Protein AF-0000000074474751 (afdb_homodimer)

pLDDT: mean 95.44, std 5.9, range [47.81, 98.81]

Organism: NCBI:txid1188229

Nearest PDB structures (foldseek):
  1qsm-assembly1_D  TM=7.579E-01  e=6.872E-10  Saccharomyces cerevisiae
  3mgd-assembly2_B  TM=7.861E-01  e=2.894E-09  Clostridium acetobutylicum
  1tiq-assembly2_B  TM=7.823E-01  e=7.866E-09  Bacillus subtilis
  4e2a-assembly1_A  TM=7.218E-01  e=3.490E-09  Streptococcus mutans
  8osp-assembly2_C  TM=7.432E-01  e=1.381E-08  Lactobacillus

Radius of gyration: 21.1 Å; Cα contacts (8 Å, |Δi|>4): 571; chains: 2; bounding box: 42×67×47 Å

InterPro domains:
  IPR000182 GNAT domain [PF00583] (27-145)
  IPR000182 GNAT domain [PS51186] (2-159)
  IPR016181 Acyl-CoA N-acyltransferase [SSF55729] (1-148)
  IPR050832 Bacterial Acetyltransferase [PTHR43877] (4-148)

Foldseek 3Di:
DKDKDWDAPVCLVVVLVQVVVVLVVLCVLPCVVSDADDVRSVVSSVVSNCQNVDPQKTKMFIDDPNDTFKIWIKGFDPADPVVRGHTFIETEDIDGHPVCPPVCSRVVNVVVVVVVRVVVVDPDYHYDDRPSCVVVVVVVVVVPDDDDDDDDDDDPPPD/DKDKDWDAPVCLVVVLVQVVVVLVVLCVLPCVVSDADDVRSVVSSVVSNCQNVDPQKTKMFIDDPNDTFKIWIKGFDPADPVVRGHTFIETEDIDGHPVCPPVCSRVVNVVVVVVVRVVVVDPDYHYDDRPSCVVVVVVVVVVPDDDDDDDDDDDPPPD

Secondary structure (DSSP, 8-state):
-EEEEE--GGGHHHHHHHHHHHHHHHHHH-TTTBPPPTTHHHHHHHHHHHHHH-TTEEEEEEEETTEEEEEEEEEEE--BTTTTB--EEEEEEEEE-GGGTTS-HHHHHHHHHHHHHHHTT-SEEEEEEETT-HHHHHHHHHTT-EEEEEEEEEESS--/-EEEEE--GGGHHHHHHHHHHHHHHHHHH-TTTSPPPTTHHHHHHHHHHHHHH-TTEEEEEEEETTEEEEEEEEEEE--BTTTTBPPEEEEEEEEE-GGGTTS-HHHHHHHHHHHHHHHTT-SEEEEEEETT-HHHHHHHHHTT-EEEEEEEEEESS--

Sequence (318 aa):
MVFIRKANRDDYESVLEYGLKIVRQHQDFNPRRFVQFPDHEQQLADFFREELSNPEAVILVAEYQEKIVGYALLRQEPASLIDLCVSAVWLHDIYIDESVRGLSVGKQLLQGAIQAAKQFGTPTLMLHVAAQNPIARDFFTAHGFEISVYEMMKNLDENMVFIRKANRDDYESVLEYGLKIVRQHQDFNPRRFVQFPDHEQQLADFFREELSNPEAVILVAEYQEKIVGYALLRQEPASLIDLCVSAVWLHDIYIDESVRGLSVGKQLLQGAIQAAKQFGTPTLMLHVAAQNPIARDFFTAHGFEISVYEMMKNLDEN

Solvent-accessible surface area (backbone atoms only — not comparable to full-atom values): 17364 Å² total; per-residue (Å²): 119,80,45,77,44,75,56,55,80,89,43,46,67,63,52,48,54,51,52,54,50,53,52,50,52,44,27,70,64,38,50,81,57,27,40,84,54,87,66,38,69,60,52,48,50,53,47,52,58,50,41,74,69,31,90,57,34,48,41,36,31,30,31,43,90,92,31,78,46,29,38,34,37,34,33,61,40,74,55,34,83,90,74,22,32,55,59,30,29,31,45,77,42,74,48,66,42,78,89,53,67,87,70,54,54,64,58,51,53,48,52,51,50,53,52,54,39,48,70,74,69,38,56,38,46,31,37,72,37,55,57,79,36,59,68,58,50,52,53,42,42,76,69,62,33,41,73,51,29,37,29,32,37,27,70,56,74,81,115,118,78,44,78,44,74,56,53,80,88,42,46,66,63,50,48,54,52,51,53,50,52,52,51,52,45,28,70,65,36,50,83,59,27,40,83,54,88,65,39,68,60,52,49,50,52,48,52,58,50,43,75,70,32,89,58,35,48,43,38,31,32,30,44,91,93,33,79,46,31,38,35,37,34,32,62,40,75,54,36,83,90,73,23,33,51,60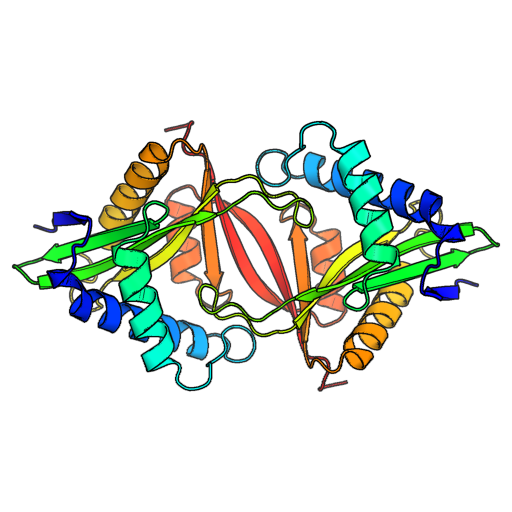,29,29,31,46,75,42,75,48,66,42,78,90,53,67,88,70,54,54,64,60,51,51,49,53,50,49,53,54,53,38,48,72,74,68,35,56,37,46,31,38,72,37,54,58,79,36,59,68,59,50,53,52,42,40,76,69,63,32,42,73,52,30,36,30,32,38,27,70,56,75,82,116

Structure (mmCIF, N/CA/C/O backbone):
data_AF-0000000074474751-model_v1
#
loop_
_entity.id
_entity.type
_entity.pdbx_description
1 polymer Acteyltransferase
#
loop_
_atom_site.group_PDB
_atom_site.id
_atom_site.type_symbol
_atom_site.label_atom_id
_atom_site.label_alt_id
_atom_site.label_comp_id
_atom_site.label_asym_id
_atom_site.label_entity_id
_atom_site.label_seq_id
_atom_site.pdbx_PDB_ins_code
_atom_site.Cartn_x
_atom_site.Cartn_y
_atom_site.Cartn_z
_atom_site.occupancy
_atom_site.B_iso_or_equiv
_atom_site.auth_seq_id
_atom_site.auth_comp_id
_atom_site.auth_asym_id
_atom_site.auth_atom_id
_atom_site.pdbx_PDB_model_num
ATOM 1 N N . MET A 1 1 ? 6.426 -34.656 -9.984 1 86.62 1 MET A N 1
ATOM 2 C CA . MET A 1 1 ? 7.293 -33.5 -9.82 1 86.62 1 MET A CA 1
ATOM 3 C C . MET A 1 1 ? 6.559 -32.188 -10.18 1 86.62 1 MET A C 1
ATOM 5 O O . MET A 1 1 ? 5.672 -32.219 -11.031 1 86.62 1 MET A O 1
ATOM 9 N N . VAL A 1 2 ? 6.754 -31.156 -9.477 1 93 2 VAL A N 1
ATOM 10 C CA . VAL A 1 2 ? 6.102 -29.875 -9.75 1 93 2 VAL A CA 1
ATOM 11 C C . VAL A 1 2 ? 6.926 -29.078 -10.758 1 93 2 VAL A C 1
ATOM 13 O O . VAL A 1 2 ? 8.156 -29.016 -10.656 1 93 2 VAL A O 1
ATOM 16 N N . PHE A 1 3 ? 6.336 -28.547 -11.797 1 95.19 3 PHE A N 1
ATOM 17 C CA . PHE A 1 3 ? 6.973 -27.734 -12.828 1 95.19 3 PHE A CA 1
ATOM 18 C C . PHE A 1 3 ? 6.41 -26.312 -12.812 1 95.19 3 PHE A C 1
ATOM 20 O O . PHE A 1 3 ? 5.195 -26.125 -12.805 1 95.19 3 PHE A O 1
ATOM 27 N N . ILE A 1 4 ? 7.309 -25.344 -12.75 1 97.62 4 ILE A N 1
ATOM 28 C CA . ILE A 1 4 ? 6.906 -23.953 -12.781 1 97.62 4 ILE A CA 1
ATOM 29 C C . ILE A 1 4 ? 7.156 -23.375 -14.172 1 97.62 4 ILE A C 1
ATOM 31 O O . ILE A 1 4 ? 8.25 -23.516 -14.719 1 97.62 4 ILE A O 1
ATOM 35 N N . ARG A 1 5 ? 6.199 -22.734 -14.727 1 98 5 ARG A N 1
ATOM 36 C CA . ARG A 1 5 ? 6.367 -22.109 -16.031 1 98 5 ARG A CA 1
ATOM 37 C C . ARG A 1 5 ? 5.516 -20.859 -16.156 1 98 5 ARG A C 1
ATOM 39 O O . ARG A 1 5 ? 4.582 -20.656 -15.383 1 98 5 ARG A O 1
ATOM 46 N N . LYS A 1 6 ? 5.797 -20.031 -17.172 1 98.25 6 LYS A N 1
ATOM 47 C CA . LYS A 1 6 ? 4.941 -18.891 -17.5 1 98.25 6 LYS A CA 1
ATOM 48 C C . LYS A 1 6 ? 3.602 -19.359 -18.062 1 98.25 6 LYS A C 1
ATOM 50 O O . LYS A 1 6 ? 3.557 -20.281 -18.891 1 98.25 6 LYS A O 1
ATOM 55 N N . ALA A 1 7 ? 2.58 -18.797 -17.594 1 98.56 7 ALA A N 1
ATOM 56 C CA . ALA A 1 7 ? 1.245 -19.109 -18.094 1 98.56 7 ALA A CA 1
ATOM 57 C C . ALA A 1 7 ? 1.07 -18.609 -19.531 1 98.56 7 ALA A C 1
ATOM 59 O O . ALA A 1 7 ? 1.708 -17.641 -19.938 1 98.56 7 ALA A O 1
ATOM 60 N N . ASN A 1 8 ? 0.254 -19.312 -20.328 1 97.12 8 ASN A N 1
ATOM 61 C CA . ASN A 1 8 ? -0.182 -18.875 -21.641 1 97.12 8 ASN A CA 1
ATOM 62 C C . ASN A 1 8 ? -1.703 -18.781 -21.734 1 97.12 8 ASN A C 1
ATOM 64 O O . ASN A 1 8 ? -2.4 -19 -20.734 1 97.12 8 ASN A O 1
ATOM 68 N N . ARG A 1 9 ? -2.188 -18.453 -22.875 1 96.38 9 ARG A N 1
ATOM 69 C CA . ARG A 1 9 ? -3.611 -18.188 -23.047 1 96.38 9 ARG A CA 1
ATOM 70 C C . ARG A 1 9 ? -4.445 -19.422 -22.734 1 96.38 9 ARG A C 1
ATOM 72 O O . ARG A 1 9 ? -5.59 -19.312 -22.297 1 96.38 9 ARG A O 1
ATOM 79 N N . ASP A 1 10 ? -3.893 -20.562 -22.953 1 97.12 10 ASP A N 1
ATOM 80 C CA . ASP A 1 10 ? -4.617 -21.797 -22.719 1 97.12 10 ASP A CA 1
ATOM 81 C C . ASP A 1 10 ? -4.809 -22.047 -21.219 1 97.12 10 ASP A C 1
ATOM 83 O O . ASP A 1 10 ? -5.621 -22.891 -20.828 1 97.12 10 ASP A O 1
ATOM 87 N N . ASP A 1 11 ? -4.043 -21.359 -20.391 1 98.19 11 ASP A N 1
ATOM 88 C CA . ASP A 1 11 ? -4.094 -21.547 -18.938 1 98.19 11 ASP A CA 1
ATOM 89 C C . ASP A 1 11 ? -5.109 -20.609 -18.297 1 98.19 11 ASP A C 1
ATOM 91 O O . ASP A 1 11 ? -5.324 -20.656 -17.094 1 98.19 11 ASP A O 1
ATOM 95 N N . TYR A 1 12 ? -5.766 -19.797 -19.109 1 98.25 12 TYR A N 1
ATOM 96 C CA . TYR A 1 12 ? -6.609 -18.703 -18.641 1 98.25 12 TYR A CA 1
ATOM 97 C C . TYR A 1 12 ? -7.656 -19.203 -17.656 1 98.25 12 TYR A C 1
ATOM 99 O O . TYR A 1 12 ? -7.82 -18.625 -16.578 1 98.25 12 TYR A O 1
ATOM 107 N N . GLU A 1 13 ? -8.312 -20.25 -17.938 1 98.06 13 GLU A N 1
ATOM 108 C CA . GLU A 1 13 ? -9.422 -20.719 -17.109 1 98.06 13 GLU A CA 1
ATOM 109 C C . GLU A 1 13 ? -8.93 -21.156 -15.727 1 98.06 13 GLU A C 1
ATOM 111 O O . GLU A 1 13 ? -9.57 -20.875 -14.711 1 98.06 13 GLU A O 1
ATOM 116 N N . SER A 1 14 ? -7.832 -21.859 -15.672 1 97.69 14 SER A N 1
ATOM 117 C CA . SER A 1 14 ? -7.27 -22.297 -14.398 1 97.69 14 SER A CA 1
ATOM 118 C C . SER A 1 14 ? -6.793 -21.109 -13.562 1 97.69 14 SER A C 1
ATOM 120 O O . SER A 1 14 ? -7.027 -21.062 -12.359 1 97.69 14 SER A O 1
ATOM 122 N N . VAL A 1 15 ? -6.184 -20.141 -14.203 1 98.12 15 VAL A N 1
ATOM 123 C CA . VAL A 1 15 ? -5.684 -18.953 -13.523 1 98.12 15 VAL A CA 1
ATOM 124 C C . VAL A 1 15 ? -6.855 -18.156 -12.953 1 98.12 15 VAL A C 1
ATOM 126 O O . VAL A 1 15 ? -6.824 -17.734 -11.797 1 98.12 15 VAL A O 1
ATOM 129 N N . LEU A 1 16 ? -7.91 -18.016 -13.781 1 98.25 16 LEU A N 1
ATOM 130 C CA . LEU A 1 16 ? -9.086 -17.281 -13.328 1 98.25 16 LEU A CA 1
ATOM 131 C C . LEU A 1 16 ? -9.734 -17.984 -12.133 1 98.25 16 LEU A C 1
ATOM 133 O O . LEU A 1 16 ? -10.141 -17.328 -11.172 1 98.25 16 LEU A O 1
ATOM 137 N N . GLU A 1 17 ? -9.828 -19.234 -12.195 1 97.69 17 GLU A N 1
ATOM 138 C CA . GLU A 1 17 ? -10.406 -20.016 -11.094 1 97.69 17 GLU A CA 1
ATOM 139 C C . GLU A 1 17 ? -9.672 -19.734 -9.781 1 97.69 17 GLU A C 1
ATOM 141 O O . GLU A 1 17 ? -10.305 -19.469 -8.758 1 97.69 17 GLU A O 1
ATOM 146 N N . TYR A 1 18 ? -8.359 -19.781 -9.789 1 97.38 18 TYR A N 1
ATOM 147 C CA . TYR A 1 18 ? -7.57 -19.562 -8.586 1 97.38 18 TYR A CA 1
ATOM 148 C C . TYR A 1 18 ? -7.605 -18.094 -8.18 1 97.38 18 TYR A C 1
ATOM 150 O O . TYR A 1 18 ? -7.609 -17.766 -6.992 1 97.38 18 TYR A O 1
ATOM 158 N N . GLY A 1 19 ? -7.602 -17.172 -9.219 1 97.44 19 GLY A N 1
ATOM 159 C CA . GLY A 1 19 ? -7.777 -15.758 -8.938 1 97.44 19 GLY A CA 1
ATOM 160 C C . GLY A 1 19 ? -9.039 -15.453 -8.156 1 97.44 19 GLY A C 1
ATOM 161 O O . GLY A 1 19 ? -9.008 -14.688 -7.191 1 97.44 19 GLY A O 1
ATOM 162 N N . LEU A 1 20 ? -10.078 -16.109 -8.508 1 97.19 20 LEU A N 1
ATOM 163 C CA . LEU A 1 20 ? -11.359 -15.922 -7.824 1 97.19 20 LEU A CA 1
ATOM 164 C C . LEU A 1 20 ? -11.305 -16.484 -6.406 1 97.19 20 LEU A C 1
ATOM 166 O O . LEU A 1 20 ? -11.875 -15.898 -5.484 1 97.19 20 LEU A O 1
ATOM 170 N N . LYS A 1 21 ? -10.617 -17.547 -6.184 1 96.75 21 LYS A N 1
ATOM 171 C CA . LYS A 1 21 ? -10.484 -18.141 -4.855 1 96.75 21 LYS A CA 1
ATOM 172 C C . LYS A 1 21 ? -9.688 -17.234 -3.924 1 96.75 21 LYS A C 1
ATOM 174 O O . LYS A 1 21 ? -10.055 -17.062 -2.758 1 96.75 21 LYS A O 1
ATOM 179 N N . ILE A 1 22 ? -8.617 -16.625 -4.406 1 96.62 22 ILE A N 1
ATOM 180 C CA . ILE A 1 22 ? -7.793 -15.758 -3.576 1 96.62 22 ILE A CA 1
ATOM 181 C C . ILE A 1 22 ? -8.594 -14.516 -3.186 1 96.62 22 ILE A C 1
ATOM 183 O O . ILE A 1 22 ? -8.508 -14.047 -2.045 1 96.62 22 ILE A O 1
ATOM 187 N N . VAL A 1 23 ? -9.305 -13.992 -4.148 1 96.81 23 VAL A N 1
ATOM 188 C CA . VAL A 1 23 ? -10.133 -12.812 -3.889 1 96.81 23 VAL A CA 1
ATOM 189 C C . VAL A 1 23 ? -11.133 -13.117 -2.773 1 96.81 23 VAL A C 1
ATOM 191 O O . VAL A 1 23 ? -11.297 -12.32 -1.845 1 96.81 23 VAL A O 1
ATOM 194 N N . ARG A 1 24 ? -11.742 -14.234 -2.812 1 96.38 24 ARG A N 1
ATOM 195 C CA . ARG A 1 24 ? -12.703 -14.633 -1.788 1 96.38 24 ARG A CA 1
ATOM 196 C C . ARG A 1 24 ? -12.023 -14.781 -0.431 1 96.38 24 ARG A C 1
ATOM 198 O O . ARG A 1 24 ? -12.57 -14.367 0.593 1 96.38 24 ARG A O 1
ATOM 205 N N . GLN A 1 25 ? -10.898 -15.391 -0.427 1 96.62 25 GLN A N 1
ATOM 206 C CA . GLN A 1 25 ? -10.148 -15.523 0.819 1 96.62 25 GLN A CA 1
ATOM 207 C C . GLN A 1 25 ? -9.844 -14.156 1.431 1 96.62 25 GLN A C 1
ATOM 209 O O . GLN A 1 25 ? -10 -13.969 2.637 1 96.62 25 GLN A O 1
ATOM 214 N N . HIS A 1 26 ? -9.406 -13.227 0.586 1 97.44 26 HIS A N 1
ATOM 215 C CA . HIS A 1 26 ? -9.094 -11.891 1.069 1 97.44 26 HIS A CA 1
ATOM 216 C C . HIS A 1 26 ? -10.336 -11.203 1.633 1 97.44 26 HIS A C 1
ATOM 218 O O . HIS A 1 26 ? -10.273 -10.555 2.678 1 97.44 26 HIS A O 1
ATOM 224 N N . GLN A 1 27 ? -11.453 -11.367 0.949 1 96.81 27 GLN A N 1
ATOM 225 C CA . GLN A 1 27 ? -12.711 -10.805 1.429 1 96.81 27 GLN A CA 1
ATOM 226 C C . GLN A 1 27 ? -13.102 -11.391 2.781 1 96.81 27 GLN A C 1
ATOM 228 O O . GLN A 1 27 ? -13.617 -10.68 3.646 1 96.81 27 GLN A O 1
ATOM 233 N N . ASP A 1 28 ? -12.812 -12.695 2.945 1 97.12 28 ASP A N 1
ATOM 234 C CA . ASP A 1 28 ? -13.094 -13.352 4.215 1 97.12 28 ASP A CA 1
ATOM 235 C C . ASP A 1 28 ? -12.234 -12.781 5.336 1 97.12 28 ASP A C 1
ATOM 237 O O . ASP A 1 28 ? -12.664 -12.719 6.488 1 97.12 28 ASP A O 1
ATOM 241 N N . PHE A 1 29 ? -11.039 -12.438 5.016 1 97.06 29 PHE A N 1
ATOM 242 C CA . PHE A 1 29 ? -10.133 -11.875 6.008 1 97.06 29 PHE A CA 1
ATOM 243 C C . PHE A 1 29 ? -10.648 -10.523 6.508 1 97.06 29 PHE A C 1
ATOM 245 O O . PHE A 1 29 ? -10.695 -10.281 7.715 1 97.06 29 PHE A O 1
ATOM 252 N N . ASN A 1 30 ? -11.047 -9.609 5.625 1 97.25 30 ASN A N 1
ATOM 253 C CA . ASN A 1 30 ? -11.492 -8.25 5.941 1 97.25 30 ASN A CA 1
ATOM 254 C C . ASN A 1 30 ? -12.32 -7.652 4.809 1 97.25 30 ASN A C 1
ATOM 256 O O . ASN A 1 30 ? -11.773 -7.008 3.912 1 97.25 30 ASN A O 1
ATOM 260 N N . PRO A 1 31 ? -13.57 -7.832 4.84 1 95.75 31 PRO A N 1
ATOM 261 C CA . PRO A 1 31 ? -14.398 -7.395 3.715 1 95.75 31 PRO A CA 1
ATOM 262 C C . PRO A 1 31 ? -14.43 -5.875 3.564 1 95.75 31 PRO A C 1
ATOM 264 O O . PRO A 1 31 ? -14.812 -5.363 2.508 1 95.75 31 PRO A O 1
ATOM 267 N N . ARG A 1 32 ? -14.125 -5.145 4.609 1 94.62 32 ARG A N 1
ATOM 268 C CA . ARG A 1 32 ? -14.086 -3.689 4.504 1 94.62 32 ARG A CA 1
ATOM 269 C C . ARG A 1 32 ? -12.852 -3.232 3.734 1 94.62 32 ARG A C 1
ATOM 271 O O . ARG A 1 32 ? -12.906 -2.262 2.977 1 94.62 32 ARG A O 1
ATOM 278 N N . ARG A 1 33 ? -11.688 -3.863 3.906 1 97 33 ARG A N 1
ATOM 279 C CA . ARG A 1 33 ? -10.438 -3.527 3.227 1 97 33 ARG A CA 1
ATOM 280 C C . ARG A 1 33 ? -10.391 -4.145 1.834 1 97 33 ARG A C 1
ATOM 282 O O . ARG A 1 33 ? -9.953 -3.498 0.878 1 97 33 ARG A O 1
ATOM 289 N N . PHE A 1 34 ? -10.766 -5.438 1.753 1 97.44 34 PHE A N 1
ATOM 290 C CA . PHE A 1 34 ? -10.789 -6.18 0.5 1 97.44 34 PHE A CA 1
ATOM 291 C C . PHE A 1 34 ? -12.211 -6.254 -0.053 1 97.44 34 PHE A C 1
ATOM 293 O O . PHE A 1 34 ? -12.945 -7.207 0.225 1 97.44 34 PHE A O 1
ATOM 300 N N . VAL A 1 35 ? -12.523 -5.375 -0.972 1 94.62 35 VAL A N 1
ATOM 301 C CA . VAL A 1 35 ? -13.922 -5.141 -1.3 1 94.62 35 VAL A CA 1
ATOM 302 C C . VAL A 1 35 ? -14.312 -5.957 -2.529 1 94.62 35 VAL A C 1
ATOM 304 O O . VAL A 1 35 ? -13.445 -6.359 -3.312 1 94.62 35 VAL A O 1
ATOM 307 N N . GLN A 1 36 ? -15.57 -6.145 -2.619 1 93.62 36 GLN A N 1
ATOM 308 C CA . GLN A 1 36 ? -16.172 -6.715 -3.824 1 93.62 36 GLN A CA 1
ATOM 309 C C . GLN A 1 36 ? -16.672 -5.617 -4.762 1 93.62 36 GLN A C 1
ATOM 311 O O . GLN A 1 36 ? -17.25 -4.625 -4.312 1 93.62 36 GLN A O 1
ATOM 316 N N . PHE A 1 37 ? -16.391 -5.754 -6.004 1 94.56 37 PHE A N 1
ATOM 317 C CA . PHE A 1 37 ? -16.844 -4.816 -7.016 1 94.56 37 PHE A CA 1
ATOM 318 C C . PHE A 1 37 ? -18.141 -5.312 -7.664 1 94.56 37 PHE A C 1
ATOM 320 O O . PHE A 1 37 ? -18.406 -6.516 -7.68 1 94.56 37 PHE A O 1
ATOM 327 N N . PRO A 1 38 ? -18.891 -4.266 -8.102 1 93.31 38 PRO A N 1
ATOM 328 C CA . PRO A 1 38 ? -19.969 -4.723 -8.984 1 93.31 38 PRO A CA 1
ATOM 329 C C . PRO A 1 38 ? -19.469 -5.555 -10.156 1 93.31 38 PRO A C 1
ATOM 331 O O . PRO A 1 38 ? -18.438 -5.234 -10.742 1 93.31 38 PRO A O 1
ATOM 334 N N . ASP A 1 39 ? -20.125 -6.699 -10.547 1 95.75 39 ASP A N 1
ATOM 335 C CA . ASP A 1 39 ? -19.734 -7.594 -11.633 1 95.75 39 ASP A CA 1
ATOM 336 C C . ASP A 1 39 ? -18.297 -8.062 -11.461 1 95.75 39 ASP A C 1
ATOM 338 O O . ASP A 1 39 ? -17.516 -8.094 -12.422 1 95.75 39 ASP A O 1
ATOM 342 N N . HIS A 1 40 ? -17.953 -8.305 -10.242 1 96 40 HIS A N 1
ATOM 343 C CA . HIS A 1 40 ? -16.594 -8.609 -9.844 1 96 40 HIS A CA 1
ATOM 344 C C . HIS A 1 40 ? -16 -9.742 -10.68 1 96 40 HIS A C 1
ATOM 346 O O . HIS A 1 40 ? -14.883 -9.633 -11.18 1 96 40 HIS A O 1
ATOM 352 N N . GLU A 1 41 ? -16.75 -10.82 -10.875 1 96.56 41 GLU A N 1
ATOM 353 C CA . GLU A 1 41 ? -16.234 -11.977 -11.602 1 96.56 41 GLU A CA 1
ATOM 354 C C . GLU A 1 41 ? -15.891 -11.609 -13.047 1 96.56 41 GLU A C 1
ATOM 356 O O . GLU A 1 41 ? -14.852 -12.016 -13.562 1 96.56 41 GLU A O 1
ATOM 361 N N . GLN A 1 42 ? -16.766 -10.875 -13.656 1 97.94 42 GLN A N 1
ATOM 362 C CA . GLN A 1 42 ? -16.5 -10.438 -15.023 1 97.94 42 GLN A CA 1
ATOM 363 C C . GLN A 1 42 ? -15.297 -9.5 -15.078 1 97.94 42 GLN A C 1
ATOM 365 O O . GLN A 1 42 ? -14.477 -9.586 -16 1 97.94 42 GLN A O 1
ATOM 370 N N . GLN A 1 43 ? -15.195 -8.602 -14.141 1 97.5 43 GLN A N 1
ATOM 371 C CA . GLN A 1 43 ? -14.055 -7.691 -14.102 1 97.5 43 GLN A CA 1
ATOM 372 C C . GLN A 1 43 ? -12.742 -8.461 -13.922 1 97.5 43 GLN A C 1
ATOM 374 O O . GLN A 1 43 ? -11.734 -8.133 -14.555 1 97.5 43 GLN A O 1
ATOM 379 N N . LEU A 1 44 ? -12.805 -9.477 -13.094 1 97.25 44 LEU A N 1
ATOM 380 C CA . LEU A 1 44 ? -11.617 -10.289 -12.875 1 97.25 44 LEU A CA 1
ATOM 381 C C . LEU A 1 44 ? -11.266 -11.094 -14.133 1 97.25 44 LEU A C 1
ATOM 383 O O . LEU A 1 44 ? -10.094 -11.258 -14.461 1 97.25 44 LEU A O 1
ATOM 387 N N . ALA A 1 45 ? -12.305 -11.586 -14.742 1 98.19 45 ALA A N 1
ATOM 388 C CA . ALA A 1 45 ? -12.086 -12.289 -16 1 98.19 45 ALA A CA 1
ATOM 389 C C . ALA A 1 45 ? -11.367 -11.406 -17.016 1 98.19 45 ALA A C 1
ATOM 391 O O . ALA A 1 45 ? -10.391 -11.82 -17.625 1 98.19 45 ALA A O 1
ATOM 392 N N . ASP A 1 46 ? -11.828 -10.195 -17.172 1 98.12 46 ASP A N 1
ATOM 393 C CA . ASP A 1 46 ? -11.211 -9.242 -18.094 1 98.12 46 ASP A CA 1
ATOM 394 C C . ASP A 1 46 ? -9.797 -8.883 -17.641 1 98.12 46 ASP A C 1
ATOM 396 O O . ASP A 1 46 ? -8.875 -8.789 -18.453 1 98.12 46 ASP A O 1
ATOM 400 N N . PHE A 1 47 ? -9.672 -8.734 -16.422 1 97.69 47 PHE A N 1
ATOM 401 C CA . PHE A 1 47 ? -8.383 -8.391 -15.828 1 97.69 47 PHE A CA 1
ATOM 402 C C . PHE A 1 47 ? -7.336 -9.445 -16.156 1 97.69 47 PHE A C 1
ATOM 404 O O . PHE A 1 47 ? -6.258 -9.125 -16.656 1 97.69 47 PHE A O 1
ATOM 411 N N . PHE A 1 48 ? -7.637 -10.719 -15.906 1 98.06 48 PHE A N 1
ATOM 412 C CA . PHE A 1 48 ? -6.664 -11.789 -16.109 1 98.06 48 PHE A CA 1
ATOM 413 C C . PHE A 1 48 ? -6.379 -12 -17.594 1 98.06 48 PHE A C 1
ATOM 415 O O . PHE A 1 48 ? -5.258 -12.344 -17.969 1 98.06 48 PHE A O 1
ATOM 422 N N . ARG A 1 49 ? -7.402 -11.789 -18.375 1 97.81 49 ARG A N 1
ATOM 423 C CA . ARG A 1 49 ? -7.16 -11.844 -19.812 1 97.81 49 ARG A CA 1
ATOM 424 C C . ARG A 1 49 ? -6.133 -10.797 -20.234 1 97.81 49 ARG A C 1
ATOM 426 O O . ARG A 1 49 ? -5.227 -11.094 -21.016 1 97.81 49 ARG A O 1
ATOM 433 N N . GLU A 1 50 ? -6.277 -9.625 -19.734 1 97.75 50 GLU A N 1
ATOM 434 C CA . GLU A 1 50 ? -5.355 -8.531 -20.031 1 97.75 50 GLU A CA 1
ATOM 435 C C . GLU A 1 50 ? -3.967 -8.805 -19.469 1 97.75 50 GLU A C 1
ATOM 437 O O . GLU A 1 50 ? -2.957 -8.562 -20.125 1 97.75 50 GLU A O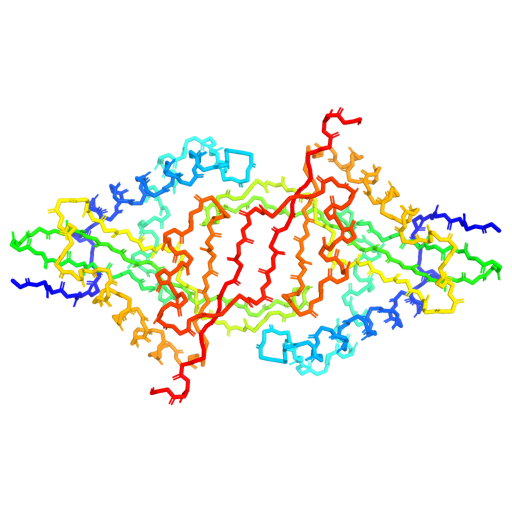 1
ATOM 442 N N . GLU A 1 51 ? -3.912 -9.328 -18.281 1 97.69 51 GLU A N 1
ATOM 443 C CA . GLU A 1 51 ? -2.635 -9.555 -17.609 1 97.69 51 GLU A CA 1
ATOM 444 C C . GLU A 1 51 ? -1.828 -10.641 -18.312 1 97.69 51 GLU A C 1
ATOM 446 O O . GLU A 1 51 ? -0.597 -10.586 -18.344 1 97.69 51 GLU A O 1
ATOM 451 N N . LEU A 1 52 ? -2.543 -11.641 -18.859 1 97.69 52 LEU A N 1
ATOM 452 C CA . LEU A 1 52 ? -1.875 -12.727 -19.562 1 97.69 52 LEU A CA 1
ATOM 453 C C . LEU A 1 52 ? -1.124 -12.203 -20.781 1 97.69 52 LEU A C 1
ATOM 455 O O . LEU A 1 52 ? -0.146 -12.812 -21.219 1 97.69 52 LEU A O 1
ATOM 459 N N . SER A 1 53 ? -1.521 -11.023 -21.281 1 96.12 53 SER A N 1
ATOM 460 C CA . SER A 1 53 ? -0.901 -10.438 -22.453 1 96.12 53 SER A CA 1
ATOM 461 C C . SER A 1 53 ? -0.118 -9.18 -22.109 1 96.12 53 SER A C 1
ATOM 463 O O . SER A 1 53 ? 0.459 -8.531 -22.984 1 96.12 53 SER A O 1
ATOM 465 N N . ASN A 1 54 ? -0.07 -8.773 -20.906 1 97.44 54 ASN A N 1
ATOM 466 C CA . ASN A 1 54 ? 0.587 -7.559 -20.438 1 97.44 54 ASN A CA 1
ATOM 467 C C . ASN A 1 54 ? 2.098 -7.742 -20.344 1 97.44 54 ASN A C 1
ATOM 469 O O . ASN A 1 54 ? 2.572 -8.57 -19.547 1 97.44 54 ASN A O 1
ATOM 473 N N . PRO A 1 55 ? 2.873 -6.992 -21.047 1 96.38 55 PRO A N 1
ATOM 474 C CA . PRO A 1 55 ? 4.328 -7.156 -21 1 96.38 55 PRO A CA 1
ATOM 475 C C . PRO A 1 55 ? 4.922 -6.754 -19.656 1 96.38 55 PRO A C 1
ATOM 477 O O . PRO A 1 55 ? 6.066 -7.105 -19.344 1 96.38 55 PRO A O 1
ATOM 480 N N . GLU A 1 56 ? 4.199 -6.082 -18.828 1 97.12 56 GLU A N 1
ATOM 481 C CA . GLU A 1 56 ? 4.684 -5.656 -17.516 1 97.12 56 GLU A CA 1
ATOM 482 C C . GLU A 1 56 ? 4.293 -6.652 -16.438 1 97.12 56 GLU A C 1
ATOM 484 O O . GLU A 1 56 ? 4.609 -6.457 -15.258 1 97.12 56 GLU A O 1
ATOM 489 N N . ALA A 1 57 ? 3.604 -7.656 -16.859 1 98.06 57 ALA A N 1
ATOM 490 C CA . ALA A 1 57 ? 3.17 -8.68 -15.922 1 98.06 57 ALA A CA 1
ATOM 491 C C . ALA A 1 57 ? 3.707 -10.055 -16.312 1 98.06 57 ALA A C 1
ATOM 493 O O . ALA A 1 57 ? 4.051 -10.281 -17.469 1 98.06 57 ALA A O 1
ATOM 494 N N . VAL A 1 58 ? 3.834 -10.883 -15.312 1 98.12 58 VAL A N 1
ATOM 495 C CA . VAL A 1 58 ? 4.16 -12.297 -15.5 1 98.12 58 VAL A CA 1
ATOM 496 C C . VAL A 1 58 ? 3.262 -13.156 -14.609 1 98.12 58 VAL A C 1
ATOM 498 O O . VAL A 1 58 ? 3.182 -12.938 -13.398 1 98.12 58 VAL A O 1
ATOM 501 N N . ILE A 1 59 ? 2.561 -14.016 -15.242 1 98.81 59 ILE A N 1
ATO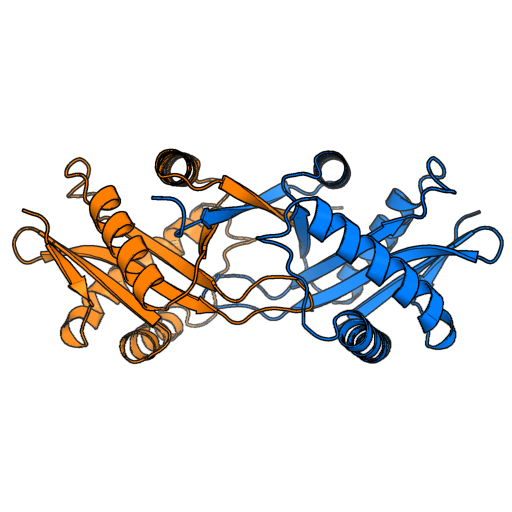M 502 C CA . ILE A 1 59 ? 1.824 -15.023 -14.492 1 98.81 59 ILE A CA 1
ATOM 503 C C . ILE A 1 59 ? 2.545 -16.359 -14.586 1 98.81 59 ILE A C 1
ATOM 505 O O . ILE A 1 59 ? 2.809 -16.859 -15.688 1 98.81 59 ILE A O 1
ATOM 509 N N . LEU A 1 60 ? 2.92 -16.938 -13.43 1 98.75 60 LEU A N 1
ATOM 510 C CA . LEU A 1 60 ? 3.49 -18.281 -13.336 1 98.75 60 LEU A CA 1
ATOM 511 C C . LEU A 1 60 ? 2.438 -19.281 -12.891 1 98.75 60 LEU A C 1
ATOM 513 O O . LEU A 1 60 ? 1.542 -18.953 -12.117 1 98.75 60 LEU A O 1
ATOM 517 N N . VAL A 1 61 ? 2.582 -20.484 -13.43 1 98.56 61 VAL A N 1
ATOM 518 C CA . VAL A 1 61 ? 1.731 -21.562 -12.953 1 98.56 61 VAL A CA 1
ATOM 519 C C . VAL A 1 61 ? 2.596 -22.75 -12.516 1 98.56 61 VAL A C 1
ATOM 521 O O . VAL A 1 61 ? 3.691 -22.953 -13.039 1 98.56 61 VAL A O 1
ATOM 524 N N . ALA A 1 62 ? 2.141 -23.406 -11.492 1 97.88 62 ALA A N 1
ATOM 525 C CA . ALA A 1 62 ? 2.713 -24.688 -11.047 1 97.88 62 ALA A CA 1
ATOM 526 C C . ALA A 1 62 ? 1.906 -25.859 -11.578 1 97.88 62 ALA A C 1
ATOM 528 O O . ALA A 1 62 ? 0.693 -25.938 -11.367 1 97.88 62 ALA A O 1
ATOM 529 N N . GLU A 1 63 ? 2.588 -26.719 -12.242 1 96.75 63 GLU A N 1
ATOM 530 C CA . GLU A 1 63 ? 1.945 -27.906 -12.789 1 96.75 63 GLU A CA 1
ATOM 531 C C . GLU A 1 63 ? 2.381 -29.172 -12.039 1 96.75 63 GLU A C 1
ATOM 533 O O . GLU A 1 63 ? 3.564 -29.344 -11.75 1 96.75 63 GLU A O 1
ATOM 538 N N . TYR A 1 64 ? 1.429 -29.938 -11.625 1 95.06 64 TYR A N 1
ATOM 539 C CA . TYR A 1 64 ? 1.625 -31.234 -11 1 95.06 64 TYR A CA 1
ATOM 540 C C . TYR A 1 64 ? 0.679 -32.281 -11.586 1 95.06 64 TYR A C 1
ATOM 542 O O . TYR A 1 64 ? -0.54 -32.094 -11.594 1 95.06 64 TYR A O 1
ATOM 550 N N . GLN A 1 65 ? 1.25 -33.375 -12.102 1 93.38 65 GLN A N 1
ATOM 551 C CA . GLN A 1 65 ? 0.464 -34.438 -12.711 1 93.38 65 GLN A CA 1
ATOM 552 C C . GLN A 1 65 ? -0.483 -33.875 -13.773 1 93.38 65 GLN A C 1
ATOM 554 O O . GLN A 1 65 ? -1.685 -34.156 -13.75 1 93.38 65 GLN A O 1
ATOM 559 N N . GLU A 1 66 ? -0.015 -32.969 -14.586 1 92.19 66 GLU A N 1
ATOM 560 C CA . GLU A 1 66 ? -0.654 -32.406 -15.766 1 92.19 66 GLU A CA 1
ATOM 561 C C . GLU A 1 66 ? -1.807 -31.469 -15.391 1 92.19 66 GLU A C 1
ATOM 563 O O . GLU A 1 66 ? -2.682 -31.188 -16.203 1 92.19 66 GLU A O 1
ATOM 568 N N . LYS A 1 67 ? -1.779 -31.062 -14.156 1 95.19 67 LYS A N 1
ATOM 569 C CA . LYS A 1 67 ? -2.777 -30.109 -13.68 1 95.19 67 LYS A CA 1
ATOM 570 C C . LYS A 1 67 ? -2.115 -28.891 -13.062 1 95.19 67 LYS A C 1
ATOM 572 O O . LYS A 1 67 ? -1.11 -29.016 -12.352 1 95.19 67 LYS A O 1
ATOM 577 N N . ILE A 1 68 ? -2.721 -27.781 -13.391 1 97.31 68 ILE A N 1
ATOM 578 C CA . ILE A 1 68 ? -2.26 -26.578 -12.703 1 97.31 68 ILE A CA 1
ATOM 579 C C . ILE A 1 68 ? -2.74 -26.594 -11.258 1 97.31 68 ILE A C 1
ATOM 581 O O . ILE A 1 68 ? -3.939 -26.719 -11 1 97.31 68 ILE A O 1
ATOM 585 N N . VAL A 1 69 ? -1.782 -26.469 -10.281 1 97.19 69 VAL A N 1
ATOM 586 C CA . VAL A 1 69 ? -2.113 -26.609 -8.867 1 97.19 69 VAL A CA 1
ATOM 587 C C . VAL A 1 69 ? -1.747 -25.344 -8.109 1 97.19 69 VAL A C 1
ATOM 589 O O . VAL A 1 69 ? -1.773 -25.312 -6.879 1 97.19 69 VAL A O 1
ATOM 592 N N . GLY A 1 70 ? -1.375 -24.266 -8.805 1 97.19 70 GLY A N 1
ATOM 593 C CA . GLY A 1 70 ? -1.054 -22.984 -8.211 1 97.19 70 GLY A CA 1
ATOM 594 C C . GLY A 1 70 ? -0.638 -21.938 -9.234 1 97.19 70 GLY A C 1
ATOM 595 O O . GLY A 1 70 ? -0.377 -22.266 -10.391 1 97.19 70 GLY A O 1
ATOM 596 N N . TYR A 1 71 ? -0.639 -20.734 -8.797 1 98.19 71 TYR A N 1
ATOM 597 C CA . TYR A 1 71 ? -0.168 -19.688 -9.688 1 98.19 71 TYR A CA 1
ATOM 598 C C . TYR A 1 71 ? 0.352 -18.484 -8.891 1 98.19 71 TYR A C 1
ATOM 600 O O . TYR A 1 71 ? 0.125 -18.406 -7.684 1 98.19 71 TYR A O 1
ATOM 608 N N . ALA A 1 72 ? 1.098 -17.641 -9.508 1 98.38 72 ALA A N 1
ATOM 609 C CA . ALA A 1 72 ? 1.6 -16.375 -8.984 1 98.38 72 ALA A CA 1
ATOM 610 C C . ALA A 1 72 ? 1.494 -15.266 -10.031 1 98.38 72 ALA A C 1
ATOM 612 O O . ALA A 1 72 ? 1.764 -15.5 -11.219 1 98.38 72 ALA A O 1
ATOM 613 N N . LEU A 1 73 ? 1.039 -14.141 -9.633 1 98.75 73 LEU A N 1
ATOM 614 C CA . LEU A 1 73 ? 0.946 -12.969 -10.5 1 98.75 73 LEU A CA 1
ATOM 615 C C . LEU A 1 73 ? 1.922 -11.883 -10.062 1 98.75 73 LEU A C 1
ATOM 617 O O . LEU A 1 73 ? 1.817 -11.367 -8.945 1 98.75 73 LEU A O 1
ATOM 621 N N . LEU A 1 74 ? 2.879 -11.57 -10.883 1 98.56 74 LEU A N 1
ATOM 622 C CA . LEU A 1 74 ? 3.826 -10.477 -10.695 1 98.56 74 LEU A CA 1
ATOM 623 C C . LEU A 1 74 ? 3.549 -9.336 -11.664 1 98.56 74 LEU A C 1
ATOM 625 O O . LEU A 1 74 ? 3.162 -9.578 -12.812 1 98.56 74 LEU A O 1
ATOM 629 N N . ARG A 1 75 ? 3.812 -8.18 -11.227 1 98.25 75 ARG A N 1
ATOM 630 C CA . ARG A 1 75 ? 3.674 -7.02 -12.109 1 98.25 75 ARG A CA 1
ATOM 631 C C . ARG A 1 75 ? 4.645 -5.914 -11.711 1 98.25 75 ARG A C 1
ATOM 633 O O . ARG A 1 75 ? 4.836 -5.641 -10.531 1 98.25 75 ARG A O 1
ATOM 640 N N . GLN A 1 76 ? 5.254 -5.344 -12.711 1 97.06 76 GLN A N 1
ATOM 641 C CA . GLN A 1 76 ? 6.035 -4.133 -12.477 1 97.06 76 GLN A CA 1
ATOM 642 C C . GLN A 1 76 ? 5.125 -2.928 -12.242 1 97.06 76 GLN A C 1
ATOM 644 O O . GLN A 1 76 ? 4.266 -2.625 -13.07 1 97.06 76 GLN A O 1
ATOM 649 N N . GLU A 1 77 ? 5.305 -2.303 -11.133 1 96.5 77 GLU A N 1
ATOM 650 C CA . GLU A 1 77 ? 4.535 -1.104 -10.812 1 96.5 77 GLU A CA 1
ATOM 651 C C . GLU A 1 77 ? 5.418 0.141 -10.836 1 96.5 77 GLU A C 1
ATOM 653 O O . GLU A 1 77 ? 6.578 0.095 -10.422 1 96.5 77 GLU A O 1
ATOM 658 N N . PRO A 1 78 ? 4.875 1.197 -11.281 1 94.12 78 PRO A N 1
ATOM 659 C CA . PRO A 1 78 ? 5.668 2.424 -11.391 1 94.12 78 PRO A CA 1
ATOM 660 C C . PRO A 1 78 ? 6.004 3.031 -10.023 1 94.12 78 PRO A C 1
ATOM 662 O O . PRO A 1 78 ? 5.363 2.699 -9.023 1 94.12 78 PRO A O 1
ATOM 665 N N . ALA A 1 79 ? 7.047 3.852 -10.062 1 93.81 79 ALA A N 1
ATOM 666 C CA . ALA A 1 79 ? 7.383 4.633 -8.875 1 93.81 79 ALA A CA 1
ATOM 667 C C . ALA A 1 79 ? 6.246 5.578 -8.5 1 93.81 79 ALA A C 1
ATOM 669 O O . ALA A 1 79 ? 5.41 5.922 -9.344 1 93.81 79 ALA A O 1
ATOM 670 N N . SER A 1 80 ? 6.16 5.914 -7.262 1 95.12 80 SER A N 1
ATOM 671 C CA . SER A 1 80 ? 5.164 6.84 -6.746 1 95.12 80 SER A CA 1
ATOM 672 C C . SER A 1 80 ? 5.809 7.934 -5.902 1 95.12 80 SER A C 1
ATOM 674 O O . SER A 1 80 ? 6.441 7.648 -4.883 1 95.12 80 SER A O 1
ATOM 676 N N . LEU A 1 81 ? 5.645 9.18 -6.297 1 93.69 81 LEU A N 1
ATOM 677 C CA . LEU A 1 81 ? 6.172 10.32 -5.547 1 93.69 81 LEU A CA 1
ATOM 678 C C . LEU A 1 81 ? 5.438 10.484 -4.219 1 93.69 81 LEU A C 1
ATOM 680 O O . LEU A 1 81 ? 6.059 10.797 -3.201 1 93.69 81 LEU A O 1
ATOM 684 N N . ILE A 1 82 ? 4.156 10.211 -4.164 1 93.38 82 ILE A N 1
ATOM 685 C CA . ILE A 1 82 ? 3.336 10.422 -2.979 1 93.38 82 ILE A CA 1
ATOM 686 C C . ILE A 1 82 ? 3.705 9.398 -1.907 1 93.38 82 ILE A C 1
ATOM 688 O O . ILE A 1 82 ? 3.771 9.727 -0.721 1 93.38 82 ILE A O 1
ATOM 692 N N . ASP A 1 83 ? 4.012 8.211 -2.348 1 94.94 83 ASP A N 1
ATOM 693 C CA . ASP A 1 83 ? 4.32 7.145 -1.399 1 94.94 83 ASP A CA 1
ATOM 694 C C . ASP A 1 83 ? 5.828 6.965 -1.243 1 94.94 83 ASP A C 1
ATOM 696 O O . ASP A 1 83 ? 6.281 6.125 -0.467 1 94.94 83 ASP A O 1
ATOM 700 N N . LEU A 1 84 ? 6.633 7.668 -2.025 1 95.06 84 LEU A N 1
ATOM 701 C CA . L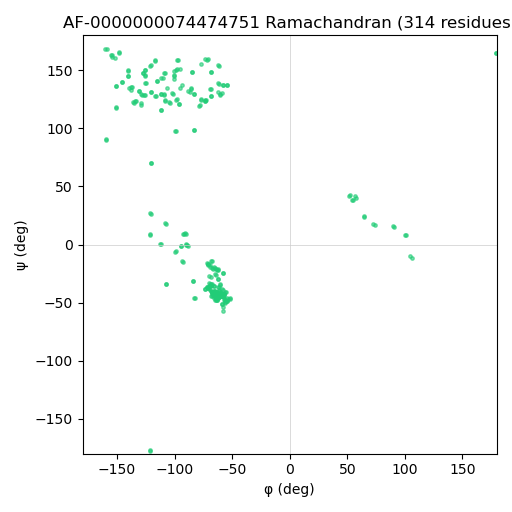EU A 1 84 ? 8.086 7.559 -2.059 1 95.06 84 LEU A CA 1
ATOM 702 C C . LEU A 1 84 ? 8.516 6.129 -2.363 1 95.06 84 LEU A C 1
ATOM 704 O O . LEU A 1 84 ? 9.422 5.598 -1.712 1 95.06 84 LEU A O 1
ATOM 708 N N . CYS A 1 85 ? 7.84 5.523 -3.264 1 92.69 85 CYS A N 1
ATOM 709 C CA . CYS A 1 85 ? 8.117 4.133 -3.621 1 92.69 85 CYS A CA 1
ATOM 710 C C . CYS A 1 85 ? 8.805 4.047 -4.977 1 92.69 85 CYS A C 1
ATOM 712 O O . CYS A 1 85 ? 8.438 4.754 -5.914 1 92.69 85 CYS A O 1
ATOM 714 N N . VAL A 1 86 ? 9.844 3.252 -5.066 1 84.62 86 VAL A N 1
ATOM 715 C CA . VAL A 1 86 ? 10.555 3.027 -6.32 1 84.62 86 VAL A CA 1
ATOM 716 C C . VAL A 1 86 ? 9.719 2.131 -7.234 1 84.62 86 VAL A C 1
ATOM 718 O O . VAL A 1 86 ? 8.82 1.433 -6.77 1 84.62 86 VAL A O 1
ATOM 721 N N . SER A 1 87 ? 10.07 2.24 -8.461 1 91.31 87 SER A N 1
ATOM 722 C CA . SER A 1 87 ? 9.547 1.196 -9.336 1 91.31 87 SER A CA 1
ATOM 723 C C . SER A 1 87 ? 9.992 -0.187 -8.875 1 91.31 87 SER A C 1
ATOM 725 O O . SER A 1 87 ? 11.156 -0.381 -8.523 1 91.31 87 SER A O 1
ATOM 727 N N . ALA A 1 88 ? 9.086 -1.036 -8.781 1 95.44 88 ALA A N 1
ATOM 728 C CA . ALA A 1 88 ? 9.398 -2.375 -8.289 1 95.44 88 ALA A CA 1
ATOM 729 C C . ALA A 1 88 ? 8.438 -3.41 -8.867 1 95.44 88 ALA A C 1
ATOM 731 O O . ALA A 1 88 ? 7.383 -3.059 -9.406 1 95.44 88 ALA A O 1
ATOM 732 N N . VAL A 1 89 ? 8.891 -4.617 -8.805 1 97.75 89 VAL A N 1
ATOM 733 C CA . VAL A 1 89 ? 7.992 -5.723 -9.117 1 97.75 89 VAL A CA 1
ATOM 734 C C . VAL A 1 89 ? 7.211 -6.125 -7.871 1 97.75 89 VAL A C 1
ATOM 736 O O . VAL A 1 89 ? 7.777 -6.207 -6.777 1 97.75 89 VAL A O 1
ATOM 739 N N . TRP A 1 90 ? 5.938 -6.285 -8.078 1 98.56 90 TRP A N 1
ATOM 740 C CA . TRP A 1 90 ? 5.043 -6.703 -7.004 1 98.56 90 TRP A CA 1
ATOM 741 C C . TRP A 1 90 ? 4.512 -8.109 -7.254 1 98.56 90 TRP A C 1
ATOM 743 O O . TRP A 1 90 ? 4.105 -8.438 -8.375 1 98.56 90 TRP A O 1
ATOM 753 N N . LEU A 1 91 ? 4.625 -8.969 -6.238 1 98.69 91 LEU A N 1
ATOM 754 C CA . LEU A 1 91 ? 3.891 -10.234 -6.207 1 98.69 91 LEU A CA 1
ATOM 755 C C . LEU A 1 91 ? 2.475 -10.023 -5.68 1 98.69 91 LEU A C 1
ATOM 757 O O . LEU A 1 91 ? 2.258 -9.984 -4.465 1 98.69 91 LEU A O 1
ATOM 761 N N . HIS A 1 92 ? 1.527 -9.922 -6.555 1 98.38 92 HIS A N 1
ATOM 762 C CA . HIS A 1 92 ? 0.166 -9.562 -6.176 1 98.38 92 HIS A CA 1
ATOM 763 C C . HIS A 1 92 ? -0.618 -10.781 -5.715 1 98.38 92 HIS A C 1
ATOM 765 O O . HIS A 1 92 ? -1.516 -10.672 -4.875 1 98.38 92 HIS A O 1
ATOM 771 N N . ASP A 1 93 ? -0.255 -11.883 -6.297 1 97.75 93 ASP A N 1
ATOM 772 C CA . ASP A 1 93 ? -0.951 -13.125 -5.957 1 97.75 93 ASP A CA 1
ATOM 773 C C . ASP A 1 93 ? 0.025 -14.297 -5.863 1 97.75 93 ASP A C 1
ATOM 775 O O . ASP A 1 93 ? 0.971 -14.383 -6.645 1 97.75 93 ASP A O 1
ATOM 779 N N . ILE A 1 94 ? -0.22 -15.18 -4.988 1 97.31 94 ILE A N 1
ATOM 780 C CA . ILE A 1 94 ? 0.343 -16.531 -4.961 1 97.31 94 ILE A CA 1
ATOM 781 C C . ILE A 1 94 ? -0.641 -17.484 -4.293 1 97.31 94 ILE A C 1
ATOM 783 O O . ILE A 1 94 ? -1.096 -17.234 -3.174 1 97.31 94 ILE A O 1
ATOM 787 N N . TYR A 1 95 ? -1.045 -18.391 -5.031 1 96.81 95 TYR A N 1
ATOM 788 C CA . TYR A 1 95 ? -2.064 -19.344 -4.582 1 96.81 95 TYR A CA 1
ATOM 789 C C . TYR A 1 95 ? -1.644 -20.781 -4.867 1 96.81 95 TYR A C 1
ATOM 791 O O . TYR A 1 95 ? -1.115 -21.078 -5.938 1 96.81 95 TYR A O 1
ATOM 799 N N . ILE A 1 96 ? -1.77 -21.562 -3.906 1 95.94 96 ILE A N 1
ATOM 800 C CA . ILE A 1 96 ? -1.485 -22.984 -4.023 1 95.94 96 ILE A CA 1
ATOM 801 C C . ILE A 1 96 ? -2.736 -23.797 -3.68 1 95.94 96 ILE A C 1
ATOM 803 O O . ILE A 1 96 ? -3.35 -23.578 -2.629 1 95.94 96 ILE A O 1
ATOM 807 N N . ASP A 1 97 ? -3.031 -24.703 -4.531 1 94.38 97 ASP A N 1
ATOM 808 C CA . ASP A 1 97 ? -4.18 -25.578 -4.301 1 94.38 97 ASP A CA 1
ATOM 809 C C . ASP A 1 97 ? -4.004 -26.391 -3.023 1 94.38 97 ASP A C 1
ATOM 811 O O . ASP A 1 97 ? -2.916 -26.906 -2.756 1 94.38 97 ASP A O 1
ATOM 815 N N . GLU A 1 98 ? -5.047 -26.5 -2.275 1 89.62 98 GLU A N 1
ATOM 816 C CA . GLU A 1 98 ? -5 -27.203 -0.996 1 89.62 98 GLU A CA 1
ATOM 817 C C . GLU A 1 98 ? -4.668 -28.672 -1.188 1 89.62 98 GLU A C 1
ATOM 819 O O . GLU A 1 98 ? -4.141 -29.328 -0.279 1 89.62 98 GLU A O 1
ATOM 824 N N . SER A 1 99 ? -4.902 -29.203 -2.361 1 88.12 99 SER A N 1
ATOM 825 C CA . SER A 1 99 ? -4.727 -30.625 -2.643 1 88.12 99 SER A CA 1
ATOM 826 C C . SER A 1 99 ? -3.248 -31 -2.686 1 88.12 99 SER A C 1
ATOM 828 O O . SER A 1 99 ? -2.9 -32.188 -2.633 1 88.12 99 SER A O 1
ATOM 830 N N . VAL A 1 100 ? -2.344 -30.031 -2.799 1 86.38 100 VAL A N 1
ATOM 831 C CA . VAL A 1 100 ? -0.924 -30.344 -2.951 1 86.38 100 VAL A CA 1
ATOM 832 C C . VAL A 1 100 ? -0.136 -29.703 -1.804 1 86.38 100 VAL A C 1
ATOM 834 O O . VAL A 1 100 ? 1.029 -29.344 -1.972 1 86.38 100 VAL A O 1
ATOM 837 N N . ARG A 1 101 ? -0.84 -29.547 -0.752 1 76 101 ARG A N 1
ATOM 838 C CA . ARG A 1 101 ? -0.154 -29.078 0.445 1 76 101 ARG A CA 1
ATOM 839 C C . ARG A 1 101 ? 0.942 -30.047 0.869 1 76 101 ARG A C 1
ATOM 841 O O . ARG A 1 101 ? 0.769 -31.266 0.781 1 76 101 ARG A O 1
ATOM 848 N N . GLY A 1 102 ? 2.164 -29.594 1.107 1 77.56 102 GLY A N 1
ATOM 849 C CA . GLY A 1 102 ? 3.254 -30.453 1.554 1 77.56 102 GLY A CA 1
ATOM 850 C C . GLY A 1 102 ? 4.258 -30.766 0.46 1 77.56 102 GLY A C 1
ATOM 851 O O . GLY A 1 102 ? 5.316 -31.328 0.725 1 77.56 102 GLY A O 1
ATOM 852 N N . LEU A 1 103 ? 3.998 -30.453 -0.721 1 84.06 103 LEU A N 1
ATOM 853 C CA . LEU A 1 103 ? 4.883 -30.75 -1.844 1 84.06 103 LEU A CA 1
ATOM 854 C C . LEU A 1 103 ? 5.816 -29.578 -2.123 1 84.06 103 LEU A C 1
ATOM 856 O O . LEU A 1 103 ? 6.461 -29.531 -3.172 1 84.06 103 LEU A O 1
ATOM 860 N N . SER A 1 104 ? 5.859 -28.594 -1.279 1 91.88 104 SER A N 1
ATOM 861 C CA . SER A 1 104 ? 6.723 -27.422 -1.357 1 91.88 104 SER A CA 1
ATOM 862 C C . SER A 1 104 ? 6.398 -26.578 -2.586 1 91.88 104 SER A C 1
ATOM 864 O O . SER A 1 104 ? 7.289 -25.938 -3.162 1 91.88 104 SER A O 1
ATOM 866 N N . VAL A 1 105 ? 5.176 -26.672 -3.105 1 94.75 105 VAL A N 1
ATOM 867 C CA . VAL A 1 105 ? 4.746 -25.938 -4.289 1 94.75 105 VAL A CA 1
ATOM 868 C C . VAL A 1 105 ? 4.898 -24.438 -4.051 1 94.75 105 VAL A C 1
ATOM 870 O O . VAL A 1 105 ? 5.344 -23.703 -4.934 1 94.75 105 VAL A O 1
ATOM 873 N N . GLY A 1 106 ? 4.594 -24.016 -2.832 1 95.38 106 GLY A N 1
ATOM 874 C CA . GLY A 1 106 ? 4.715 -22.609 -2.484 1 95.38 106 GLY A CA 1
ATOM 875 C C . GLY A 1 106 ? 6.137 -22.094 -2.596 1 95.38 106 GLY A C 1
ATOM 876 O O . GLY A 1 106 ? 6.371 -21.031 -3.172 1 95.38 106 GLY A O 1
ATOM 877 N N . LYS A 1 107 ? 6.988 -22.875 -2.07 1 95.62 107 LYS A N 1
ATOM 878 C CA . LYS A 1 107 ? 8.406 -22.516 -2.139 1 95.62 107 LYS A CA 1
ATOM 879 C C . LYS A 1 107 ? 8.883 -22.438 -3.584 1 95.62 107 LYS A C 1
ATOM 881 O O . LYS A 1 107 ? 9.594 -21.516 -3.963 1 95.62 107 LYS A O 1
ATOM 886 N N . GLN A 1 108 ? 8.539 -23.359 -4.348 1 96.44 108 GLN A N 1
ATOM 887 C CA . GLN A 1 108 ? 8.961 -23.422 -5.742 1 96.44 108 GLN A CA 1
ATOM 888 C C . GLN A 1 108 ? 8.375 -22.266 -6.551 1 96.44 108 GLN A C 1
ATOM 890 O O . GLN A 1 108 ? 9.062 -21.656 -7.371 1 96.44 108 GLN A O 1
ATOM 895 N N . LEU A 1 109 ? 7.125 -22.047 -6.348 1 96.94 109 LEU A N 1
ATOM 896 C CA . LEU A 1 109 ? 6.473 -20.922 -7.016 1 96.94 109 LEU A CA 1
ATOM 897 C C . LEU A 1 109 ? 7.129 -19.594 -6.633 1 96.94 109 LEU A C 1
ATOM 899 O O . LEU A 1 109 ? 7.363 -18.75 -7.492 1 96.94 109 LEU A O 1
ATOM 903 N N . LEU A 1 110 ? 7.457 -19.438 -5.367 1 97.56 110 LEU A N 1
ATOM 904 C CA . LEU A 1 110 ? 8.109 -18.219 -4.902 1 97.56 110 LEU A CA 1
ATOM 905 C C . LEU A 1 110 ? 9.492 -18.062 -5.516 1 97.56 110 LEU A C 1
ATOM 907 O O . LEU A 1 110 ? 9.891 -16.969 -5.91 1 97.56 110 LEU A O 1
ATOM 911 N N . GLN A 1 111 ? 10.203 -19.125 -5.574 1 96.75 111 GLN A N 1
ATOM 912 C CA . GLN A 1 111 ? 11.508 -19.078 -6.223 1 96.75 111 GLN A CA 1
ATOM 913 C C . GLN A 1 111 ? 11.383 -18.672 -7.688 1 96.75 111 GLN A C 1
ATOM 915 O O . GLN A 1 111 ? 12.195 -17.891 -8.195 1 96.75 111 GLN A O 1
ATOM 920 N N . GLY A 1 112 ? 10.391 -19.266 -8.352 1 97.25 112 GLY A N 1
ATOM 921 C CA . GLY A 1 112 ? 10.102 -18.812 -9.703 1 97.25 112 GLY A CA 1
ATOM 922 C C . GLY A 1 112 ? 9.781 -17.328 -9.789 1 97.25 112 GLY A C 1
ATOM 923 O O . GLY A 1 112 ? 10.234 -16.656 -10.711 1 97.25 112 GLY A O 1
ATOM 924 N N . ALA A 1 113 ? 9.008 -16.859 -8.867 1 97.88 113 ALA A N 1
ATOM 925 C CA . ALA A 1 113 ? 8.648 -15.453 -8.812 1 97.88 113 ALA A CA 1
ATOM 926 C C . ALA A 1 113 ? 9.883 -14.578 -8.633 1 97.88 113 ALA A C 1
ATOM 928 O O . ALA A 1 113 ? 10.016 -13.539 -9.289 1 97.88 113 ALA A O 1
ATOM 929 N N . ILE A 1 114 ? 10.758 -14.977 -7.738 1 97.31 114 ILE A N 1
ATOM 930 C CA . ILE A 1 114 ? 11.992 -14.242 -7.48 1 97.31 114 ILE A CA 1
ATOM 931 C C . ILE A 1 114 ? 12.828 -14.172 -8.758 1 97.31 114 ILE A C 1
ATOM 933 O O . ILE A 1 114 ? 13.336 -13.109 -9.117 1 97.31 114 ILE A O 1
ATOM 937 N N . GLN A 1 115 ? 12.938 -15.242 -9.43 1 96.31 115 GLN A N 1
ATOM 938 C CA . GLN A 1 115 ? 13.695 -15.273 -10.68 1 96.31 115 GLN A CA 1
ATOM 939 C C . GLN A 1 115 ? 13.047 -14.375 -11.734 1 96.31 115 GLN A C 1
ATOM 941 O O . GLN A 1 115 ? 13.742 -13.641 -12.445 1 96.31 115 GLN A O 1
ATOM 946 N N . ALA A 1 116 ? 11.75 -14.477 -11.875 1 96.5 116 ALA A N 1
ATOM 947 C CA . ALA A 1 116 ? 11.031 -13.625 -12.812 1 96.5 116 ALA A CA 1
ATOM 948 C C . ALA A 1 116 ? 11.25 -12.148 -12.484 1 96.5 116 ALA A C 1
ATOM 950 O O . ALA A 1 116 ? 11.438 -11.328 -13.391 1 96.5 116 ALA A O 1
ATOM 951 N N . ALA A 1 117 ? 11.172 -11.836 -11.234 1 97.19 117 ALA A N 1
ATOM 952 C CA . ALA A 1 117 ? 11.383 -10.461 -10.797 1 97.19 117 ALA A CA 1
ATOM 953 C C . ALA A 1 117 ? 12.773 -9.969 -11.195 1 97.19 117 ALA A C 1
ATOM 955 O O . ALA A 1 117 ? 12.922 -8.836 -11.656 1 97.19 117 ALA A O 1
ATOM 956 N N . LYS A 1 118 ? 13.75 -10.773 -11.039 1 95.44 118 LYS A N 1
ATOM 957 C CA . LYS A 1 118 ? 15.117 -10.422 -11.414 1 95.44 118 LYS A CA 1
ATOM 958 C C . LYS A 1 118 ? 15.219 -10.125 -12.906 1 95.44 118 LYS A C 1
ATOM 960 O O . LYS A 1 118 ? 15.977 -9.242 -13.32 1 95.44 118 LYS A O 1
ATOM 965 N N . GLN A 1 119 ? 14.461 -10.797 -13.625 1 94 119 GLN A N 1
ATOM 966 C CA . GLN A 1 119 ? 14.5 -10.625 -15.078 1 94 119 GLN A CA 1
ATOM 967 C C . GLN A 1 119 ? 13.93 -9.266 -15.477 1 94 119 GLN A C 1
ATOM 969 O O . GLN A 1 119 ? 14.266 -8.734 -16.531 1 94 119 GLN A O 1
ATOM 974 N N . PHE A 1 120 ? 13.031 -8.711 -14.656 1 93.19 120 PHE A N 1
ATOM 975 C CA . PHE A 1 120 ? 12.516 -7.367 -14.898 1 93.19 120 PHE A CA 1
ATOM 976 C C . PHE A 1 120 ? 13.594 -6.32 -14.664 1 93.19 120 PHE A C 1
ATOM 978 O O . PHE A 1 120 ? 13.43 -5.156 -15.039 1 93.19 120 PHE A O 1
ATOM 985 N N . GLY A 1 121 ? 14.648 -6.703 -13.93 1 88 121 GLY A N 1
ATOM 986 C CA . GLY A 1 121 ? 15.75 -5.781 -13.703 1 88 121 GLY A CA 1
ATOM 987 C C . GLY A 1 121 ? 15.578 -4.945 -12.445 1 88 121 GLY A C 1
ATOM 988 O O . GLY A 1 121 ? 16.219 -3.902 -12.297 1 88 121 GLY A O 1
ATOM 989 N N . THR A 1 122 ? 14.688 -5.332 -11.602 1 84.12 122 THR A N 1
ATOM 990 C CA . THR A 1 122 ? 14.492 -4.57 -10.375 1 84.12 122 THR A CA 1
ATOM 991 C C . THR A 1 122 ? 15.219 -5.23 -9.211 1 84.12 122 THR A C 1
ATOM 993 O O . THR A 1 122 ? 15.297 -6.457 -9.133 1 84.12 122 THR A O 1
ATOM 996 N N . PRO A 1 123 ? 15.648 -4.465 -8.273 1 89.38 123 PRO A N 1
ATOM 997 C CA . PRO A 1 123 ? 16.391 -5.004 -7.125 1 89.38 123 PRO A CA 1
ATOM 998 C C . PRO A 1 123 ? 15.469 -5.422 -5.98 1 89.38 123 PRO A C 1
ATOM 1000 O O . PRO A 1 123 ? 15.938 -5.902 -4.949 1 89.38 123 PRO A O 1
ATOM 1003 N N . THR A 1 124 ? 14.195 -5.246 -6.164 1 94.75 124 THR A N 1
ATOM 1004 C CA . THR A 1 124 ? 13.312 -5.461 -5.023 1 94.75 124 THR A CA 1
ATOM 1005 C C . THR A 1 124 ? 12.039 -6.172 -5.457 1 94.75 124 THR A C 1
ATOM 1007 O O . THR A 1 124 ? 11.453 -5.836 -6.488 1 94.75 124 THR A O 1
ATOM 1010 N N . LEU A 1 125 ? 11.633 -7.137 -4.746 1 97.88 125 LEU A N 1
ATOM 1011 C CA . LEU A 1 125 ? 10.328 -7.777 -4.848 1 97.88 125 LEU A CA 1
ATOM 1012 C C . LEU A 1 125 ? 9.453 -7.418 -3.652 1 97.88 125 LEU A C 1
ATOM 1014 O O . LEU A 1 125 ? 9.875 -7.555 -2.502 1 97.88 125 LEU A O 1
ATOM 1018 N N . MET A 1 126 ? 8.312 -6.887 -3.961 1 98.38 126 MET A N 1
ATOM 1019 C CA . MET A 1 126 ? 7.402 -6.41 -2.92 1 98.38 126 MET A CA 1
ATOM 1020 C C . MET A 1 126 ? 6.094 -7.195 -2.939 1 98.38 126 MET A C 1
ATOM 1022 O O . MET A 1 126 ? 5.73 -7.777 -3.963 1 98.38 126 MET A O 1
ATOM 1026 N N . LEU A 1 127 ? 5.367 -7.191 -1.818 1 98.56 127 LEU A N 1
ATOM 1027 C CA . LEU A 1 127 ? 4.043 -7.797 -1.745 1 98.56 127 LEU A CA 1
ATOM 1028 C C . LEU A 1 127 ? 3.258 -7.242 -0.561 1 98.56 127 LEU A C 1
ATOM 1030 O O . LEU A 1 127 ? 3.812 -6.531 0.28 1 98.56 127 LEU A O 1
ATOM 1034 N N . HIS A 1 128 ? 2.012 -7.527 -0.556 1 98.5 128 HIS A N 1
ATOM 1035 C CA . HIS A 1 128 ? 1.104 -7.254 0.553 1 98.5 128 HIS A CA 1
ATOM 1036 C C . HIS A 1 128 ? 0.566 -8.547 1.158 1 98.5 128 HIS A C 1
ATOM 1038 O O . HIS A 1 128 ? 0.232 -9.484 0.431 1 98.5 128 HIS A O 1
ATOM 1044 N N . VAL A 1 129 ? 0.467 -8.562 2.42 1 98.75 129 VAL A N 1
ATOM 1045 C CA . VAL A 1 129 ? -0.123 -9.68 3.145 1 98.75 129 VAL A CA 1
ATOM 1046 C C . VAL A 1 129 ? -1.242 -9.18 4.051 1 98.75 129 VAL A C 1
ATOM 1048 O O . VAL A 1 129 ? -1.04 -8.25 4.844 1 98.75 129 VAL A O 1
ATOM 1051 N N . ALA A 1 130 ? -2.416 -9.805 3.939 1 98.56 130 ALA A N 1
ATOM 1052 C CA . ALA A 1 130 ? -3.502 -9.461 4.855 1 98.56 130 ALA A CA 1
ATOM 1053 C C . ALA A 1 130 ? -3.082 -9.672 6.309 1 98.56 130 ALA A C 1
ATOM 1055 O O . ALA A 1 130 ? -2.428 -10.664 6.633 1 98.56 130 ALA A O 1
ATOM 1056 N N . ALA A 1 131 ? -3.438 -8.734 7.145 1 98.56 131 ALA A N 1
ATOM 1057 C CA . ALA A 1 131 ? -3.074 -8.812 8.555 1 98.56 131 ALA A CA 1
ATOM 1058 C C . ALA A 1 131 ? -3.609 -10.102 9.188 1 98.56 131 ALA A C 1
ATOM 1060 O O . ALA A 1 131 ? -3.025 -10.617 10.141 1 98.56 131 ALA A O 1
ATOM 1061 N N . GLN A 1 132 ? -4.633 -10.664 8.656 1 98.19 132 GLN A N 1
ATOM 1062 C CA . GLN A 1 132 ? -5.32 -11.836 9.188 1 98.19 132 GLN A CA 1
ATOM 1063 C C . GLN A 1 132 ? -4.719 -13.125 8.633 1 98.19 132 GLN A C 1
ATOM 1065 O O . GLN A 1 132 ? -5.277 -14.211 8.828 1 98.19 132 GLN A O 1
ATOM 1070 N N . ASN A 1 133 ? -3.645 -12.984 7.969 1 97.75 133 ASN A N 1
ATOM 1071 C CA . ASN A 1 133 ? -3.02 -14.148 7.352 1 97.75 133 ASN A CA 1
ATOM 1072 C C . ASN A 1 133 ? -1.605 -14.367 7.879 1 97.75 133 ASN A C 1
ATOM 1074 O O . ASN A 1 133 ? -0.632 -14.242 7.133 1 97.75 133 ASN A O 1
ATOM 1078 N N . PRO A 1 134 ? -1.491 -14.773 9.109 1 97.62 134 PRO A N 1
ATOM 1079 C CA . PRO A 1 134 ? -0.156 -14.961 9.68 1 97.62 134 PRO A CA 1
ATOM 1080 C C . PRO A 1 134 ? 0.638 -16.062 8.992 1 97.62 134 PRO A C 1
ATOM 1082 O O . PRO A 1 134 ? 1.87 -16.016 8.969 1 97.62 134 PRO A O 1
ATOM 1085 N N . ILE A 1 135 ? -0.01 -17 8.414 1 95.19 135 ILE A N 1
ATOM 1086 C CA . ILE A 1 135 ? 0.656 -18.109 7.723 1 95.19 135 ILE A CA 1
ATOM 1087 C C . ILE A 1 135 ? 1.452 -17.562 6.539 1 95.19 135 ILE A C 1
ATOM 1089 O O . ILE A 1 135 ? 2.625 -17.891 6.363 1 95.19 135 ILE A O 1
ATOM 1093 N N . ALA A 1 136 ? 0.81 -16.703 5.742 1 97.06 136 ALA A N 1
ATOM 1094 C CA . ALA A 1 136 ? 1.506 -16.094 4.617 1 97.06 136 ALA A CA 1
ATOM 1095 C C . ALA A 1 136 ? 2.648 -15.203 5.098 1 97.06 136 ALA A C 1
ATOM 1097 O O . ALA A 1 136 ? 3.754 -15.25 4.551 1 97.06 136 ALA A O 1
ATOM 1098 N N . ARG A 1 137 ? 2.385 -14.359 6.109 1 98.44 137 ARG A N 1
ATOM 1099 C CA . ARG A 1 137 ? 3.418 -13.484 6.656 1 98.44 137 ARG A CA 1
ATOM 1100 C C . ARG A 1 137 ? 4.645 -14.281 7.078 1 98.44 137 ARG A C 1
ATOM 1102 O O . ARG A 1 137 ? 5.777 -13.922 6.746 1 98.44 137 ARG A O 1
ATOM 1109 N N . ASP A 1 138 ? 4.43 -15.375 7.84 1 98 138 ASP A N 1
ATOM 1110 C CA . ASP A 1 138 ? 5.52 -16.219 8.312 1 98 138 ASP A CA 1
ATOM 1111 C C . ASP A 1 138 ? 6.25 -16.891 7.148 1 98 138 ASP A C 1
ATOM 1113 O O . ASP A 1 138 ? 7.477 -17.016 7.168 1 98 138 ASP A O 1
ATOM 1117 N N . PHE A 1 139 ? 5.473 -17.344 6.164 1 97.12 139 PHE A N 1
ATOM 1118 C CA . PHE A 1 139 ? 6.051 -17.938 4.969 1 97.12 139 PHE A CA 1
ATOM 1119 C C . PHE A 1 139 ? 7.02 -16.984 4.289 1 97.12 139 PHE A C 1
ATOM 1121 O O . PHE A 1 139 ? 8.164 -17.344 4.012 1 97.12 139 PHE A O 1
ATOM 1128 N N . PHE A 1 140 ? 6.617 -15.766 4.059 1 98.5 140 PHE A N 1
ATOM 1129 C CA . PHE A 1 140 ? 7.453 -14.805 3.344 1 98.5 140 PHE A CA 1
ATOM 1130 C C . PHE A 1 140 ? 8.633 -14.359 4.207 1 98.5 140 PHE A C 1
ATOM 1132 O O . PHE A 1 140 ? 9.734 -14.156 3.701 1 98.5 140 PHE A O 1
ATOM 1139 N N . THR A 1 141 ? 8.375 -14.211 5.52 1 98.56 141 THR A N 1
ATOM 1140 C CA . THR A 1 141 ? 9.469 -13.906 6.441 1 98.56 141 THR A CA 1
ATOM 1141 C C . THR A 1 141 ? 10.555 -14.977 6.367 1 98.56 141 THR A C 1
ATOM 1143 O O . THR A 1 141 ? 11.742 -14.664 6.285 1 98.56 141 THR A O 1
ATOM 1146 N N . ALA A 1 142 ? 10.156 -16.219 6.312 1 97.5 142 ALA A N 1
ATOM 1147 C CA . ALA A 1 142 ? 11.086 -17.344 6.25 1 97.5 142 ALA A CA 1
ATOM 1148 C C . ALA A 1 142 ? 11.875 -17.328 4.949 1 97.5 142 ALA A C 1
ATOM 1150 O O . ALA A 1 142 ? 12.93 -17.969 4.848 1 97.5 142 ALA A O 1
ATOM 1151 N N . HIS A 1 143 ? 11.367 -16.625 3.98 1 97.12 143 HIS A N 1
ATOM 1152 C CA . HIS A 1 143 ? 12.031 -16.594 2.682 1 97.12 143 HIS A CA 1
ATOM 1153 C C . HIS A 1 143 ? 12.688 -15.242 2.434 1 97.12 143 HIS A C 1
ATOM 1155 O O . HIS A 1 143 ? 12.914 -14.852 1.285 1 97.12 143 HIS A O 1
ATOM 1161 N N . GLY A 1 144 ? 12.898 -14.484 3.457 1 97.44 144 GLY A N 1
ATOM 1162 C CA . GLY A 1 144 ? 13.797 -13.344 3.396 1 97.44 144 GLY A CA 1
ATOM 1163 C C . GLY A 1 144 ? 13.078 -12.016 3.219 1 97.44 144 GLY A C 1
ATOM 1164 O O . GLY A 1 144 ? 13.711 -10.977 3.018 1 97.44 144 GLY A O 1
ATOM 1165 N N . PHE A 1 145 ? 11.742 -12.039 3.318 1 98.56 145 PHE A N 1
ATOM 1166 C CA . PHE A 1 145 ? 11.008 -10.781 3.27 1 98.56 145 PHE A CA 1
ATOM 1167 C C . PHE A 1 145 ? 10.938 -10.141 4.652 1 98.56 145 PHE A C 1
ATOM 1169 O O . PHE A 1 145 ? 10.883 -10.844 5.664 1 98.56 145 PHE A O 1
ATOM 1176 N N . GLU A 1 146 ? 10.914 -8.82 4.609 1 98.38 146 GLU A N 1
ATOM 1177 C CA . GLU A 1 146 ? 10.75 -8.039 5.832 1 98.38 146 GLU A CA 1
ATOM 1178 C C . GLU A 1 146 ? 9.609 -7.031 5.695 1 98.38 146 GLU A C 1
ATOM 1180 O O . GLU A 1 146 ? 9.391 -6.477 4.617 1 98.38 146 GLU A O 1
ATOM 1185 N N . ILE A 1 147 ? 8.953 -6.762 6.746 1 98.75 147 ILE A N 1
ATOM 1186 C CA . ILE A 1 147 ? 7.895 -5.758 6.723 1 98.75 147 ILE A CA 1
ATOM 1187 C C . ILE A 1 147 ? 8.5 -4.371 6.508 1 98.75 147 ILE A C 1
ATOM 1189 O O . ILE A 1 147 ? 9.422 -3.973 7.223 1 98.75 147 ILE A O 1
ATOM 1193 N N . SER A 1 148 ? 7.984 -3.697 5.539 1 98.44 148 SER A N 1
ATOM 1194 C CA . SER A 1 148 ? 8.484 -2.357 5.25 1 98.44 148 SER A CA 1
ATOM 1195 C C . SER A 1 148 ? 7.484 -1.288 5.672 1 98.44 148 SER A C 1
ATOM 1197 O O . SER A 1 148 ? 7.875 -0.176 6.035 1 98.44 148 SER A O 1
ATOM 1199 N N . VAL A 1 149 ? 6.227 -1.606 5.555 1 98.69 149 VAL A N 1
ATOM 1200 C CA . VAL A 1 149 ? 5.172 -0.635 5.836 1 98.69 149 VAL A CA 1
ATOM 1201 C C . VAL A 1 149 ? 3.963 -1.343 6.438 1 98.69 149 VAL A C 1
ATOM 1203 O O . VAL A 1 149 ? 3.613 -2.451 6.027 1 98.69 149 VAL A O 1
ATOM 1206 N N . TYR A 1 150 ? 3.328 -0.766 7.406 1 98.81 150 TYR A N 1
ATOM 1207 C CA . TYR A 1 150 ? 2.01 -1.156 7.895 1 98.81 150 TYR A CA 1
ATOM 1208 C C . TYR A 1 150 ? 0.919 -0.309 7.25 1 98.81 150 TYR A C 1
ATOM 1210 O O . TYR A 1 150 ? 0.95 0.921 7.332 1 98.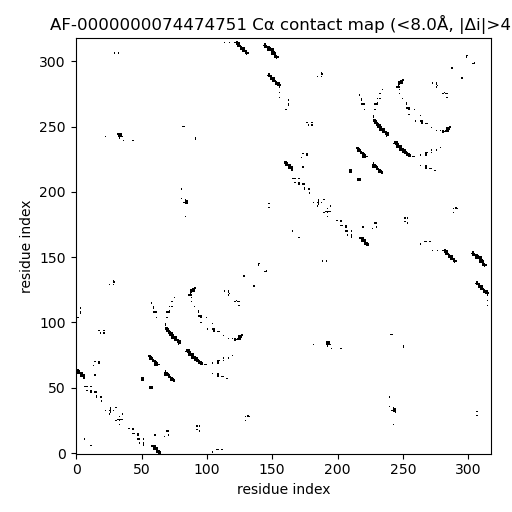81 150 TYR A O 1
ATOM 1218 N N . GLU A 1 151 ? 0.036 -0.973 6.598 1 98.69 151 GLU A N 1
ATOM 1219 C CA . GLU A 1 151 ? -1.203 -0.288 6.246 1 98.69 151 GLU A CA 1
ATOM 1220 C C . GLU A 1 151 ? -2.199 -0.316 7.402 1 98.69 151 GLU A C 1
ATOM 1222 O O . GLU A 1 151 ? -2.459 -1.375 7.977 1 98.69 151 GLU A O 1
ATOM 1227 N N . MET A 1 152 ? -2.742 0.83 7.746 1 98.75 152 MET A N 1
ATOM 1228 C CA . MET A 1 152 ? -3.721 0.904 8.828 1 98.75 152 MET A CA 1
ATOM 1229 C C . MET A 1 152 ? -5.008 1.568 8.352 1 98.75 152 MET A C 1
ATOM 1231 O O . MET A 1 152 ? -4.988 2.387 7.434 1 98.75 152 MET A O 1
ATOM 1235 N N . MET A 1 153 ? -6.117 1.173 8.961 1 98.12 153 MET A N 1
ATOM 1236 C CA . MET A 1 153 ? -7.406 1.733 8.578 1 98.12 153 MET A CA 1
ATOM 1237 C C . MET A 1 153 ? -8.281 1.973 9.805 1 98.12 153 MET A C 1
ATOM 1239 O O . MET A 1 153 ? -8.141 1.284 10.812 1 98.12 153 MET A O 1
ATOM 1243 N N . LYS A 1 154 ? -9.078 2.926 9.734 1 97.5 154 LYS A N 1
ATOM 1244 C CA . LYS A 1 154 ? -10.078 3.27 10.734 1 97.5 154 LYS A CA 1
ATOM 1245 C C . LYS A 1 154 ? -11.461 3.422 10.109 1 97.5 154 LYS A C 1
ATOM 1247 O O . LYS A 1 154 ? -11.609 4.105 9.094 1 97.5 154 LYS A O 1
ATOM 1252 N N . ASN A 1 155 ? -12.398 2.75 10.68 1 94.81 155 ASN A N 1
ATOM 1253 C CA . ASN A 1 155 ? -13.797 2.928 10.289 1 94.81 155 ASN A CA 1
ATOM 1254 C C . ASN A 1 155 ? -14.383 4.211 10.875 1 94.81 155 ASN A C 1
ATOM 1256 O O . ASN A 1 155 ? -14.344 4.418 12.086 1 94.81 155 ASN A O 1
ATOM 1260 N N . LEU A 1 156 ? -14.898 5.059 10.07 1 94.12 156 LEU A N 1
ATOM 1261 C CA . LEU A 1 156 ? -15.352 6.379 10.492 1 94.12 156 LEU A CA 1
ATOM 1262 C C . LEU A 1 156 ? -16.828 6.355 10.844 1 94.12 156 LEU A C 1
ATOM 1264 O O . LEU A 1 156 ? -17.359 7.336 11.375 1 94.12 156 LEU A O 1
ATOM 1268 N N . ASP A 1 157 ? -17.625 5.34 10.484 1 84.12 157 ASP A N 1
ATOM 1269 C CA . ASP A 1 157 ? -19.031 5.238 10.836 1 84.12 157 ASP A CA 1
ATOM 1270 C C . ASP A 1 157 ? -19.219 5.027 12.336 1 84.12 157 ASP A C 1
ATOM 1272 O O . ASP A 1 157 ? -20.281 5.324 12.891 1 84.12 157 ASP A O 1
ATOM 1276 N N . GLU A 1 158 ? -18.469 4.203 13.055 1 63.31 158 GLU A N 1
ATOM 1277 C CA . GLU A 1 158 ? -18.734 3.809 14.438 1 63.31 158 GLU A CA 1
ATOM 1278 C C . GLU A 1 158 ? -18.797 5.027 15.352 1 63.31 158 GLU A C 1
ATOM 1280 O O . GLU A 1 158 ? -19.547 5.043 16.328 1 63.31 158 GLU A O 1
ATOM 1285 N N . ASN A 1 159 ? -17.75 6.027 15.539 1 47.84 159 ASN A N 1
ATOM 1286 C CA . ASN A 1 159 ? -17.891 6.984 16.625 1 47.84 159 ASN A CA 1
ATOM 1287 C C . ASN A 1 159 ? -18.5 8.297 16.141 1 47.84 159 ASN A C 1
ATOM 1289 O O . ASN A 1 159 ? -18.172 8.781 15.07 1 47.84 159 ASN A O 1
ATOM 1293 N N . MET B 1 1 ? -3.105 28.625 22.062 1 86.88 1 MET B N 1
ATOM 1294 C CA . MET B 1 1 ? -4.035 27.578 21.641 1 86.88 1 MET B CA 1
ATOM 1295 C C . MET B 1 1 ? -3.732 27.125 20.219 1 86.88 1 MET B C 1
ATOM 1297 O O . MET B 1 1 ? -3.248 27.922 19.406 1 86.88 1 MET B O 1
ATOM 1301 N N . VAL B 1 2 ? -3.85 25.891 19.922 1 92.94 2 VAL B N 1
ATOM 1302 C CA . VAL B 1 2 ? -3.59 25.375 18.578 1 92.94 2 VAL B CA 1
ATOM 1303 C C . VAL B 1 2 ? -4.859 25.453 17.734 1 92.94 2 VAL B C 1
ATOM 1305 O O . VAL B 1 2 ? -5.949 25.125 18.219 1 92.94 2 VAL B O 1
ATOM 1308 N N . PHE B 1 3 ? -4.801 25.953 16.531 1 95.25 3 PHE B N 1
ATOM 1309 C CA . PHE B 1 3 ? -5.91 26.062 15.594 1 95.25 3 PHE B CA 1
ATOM 1310 C C . PHE B 1 3 ? -5.648 25.234 14.352 1 95.25 3 PHE B C 1
ATOM 1312 O O . PHE B 1 3 ? -4.57 25.312 13.75 1 95.25 3 PHE B O 1
ATOM 1319 N N . ILE B 1 4 ? -6.613 24.391 14.016 1 97.62 4 ILE B N 1
ATOM 1320 C CA . ILE B 1 4 ? -6.516 23.562 12.82 1 97.62 4 ILE B CA 1
ATOM 1321 C C . ILE B 1 4 ? -7.367 24.172 11.703 1 97.62 4 ILE B C 1
ATOM 1323 O O . ILE B 1 4 ? -8.547 24.484 11.914 1 97.62 4 ILE B O 1
ATOM 1327 N N . ARG B 1 5 ? -6.816 24.328 10.57 1 98 5 ARG B N 1
ATOM 1328 C CA . ARG B 1 5 ? -7.57 24.859 9.438 1 98 5 ARG B CA 1
ATOM 1329 C C . ARG B 1 5 ? -7.062 24.281 8.117 1 98 5 ARG B C 1
ATOM 1331 O O . ARG B 1 5 ? -5.957 23.734 8.055 1 98 5 ARG B O 1
ATOM 1338 N N . LYS B 1 6 ? -7.848 24.422 7.039 1 98.25 6 LYS B N 1
ATOM 1339 C CA . LYS B 1 6 ? -7.395 24.078 5.695 1 98.25 6 LYS B CA 1
ATOM 1340 C C . LYS B 1 6 ? -6.305 25.047 5.223 1 98.25 6 LYS B C 1
ATOM 1342 O O . LYS B 1 6 ? -6.406 26.25 5.418 1 98.25 6 LYS B O 1
ATOM 1347 N N . ALA B 1 7 ? -5.297 24.5 4.684 1 98.62 7 ALA B N 1
ATOM 1348 C CA . ALA B 1 7 ? -4.215 25.312 4.129 1 98.62 7 ALA B CA 1
ATOM 1349 C C . ALA B 1 7 ? -4.688 26.078 2.895 1 98.62 7 ALA B C 1
ATOM 1351 O O . ALA B 1 7 ? -5.594 25.641 2.188 1 98.62 7 ALA B O 1
ATOM 1352 N N . ASN B 1 8 ? -4.113 27.281 2.668 1 97.12 8 ASN B N 1
ATOM 1353 C CA . ASN B 1 8 ? -4.297 28.031 1.432 1 97.12 8 ASN B CA 1
ATOM 1354 C C . ASN B 1 8 ? -2.963 28.297 0.738 1 97.12 8 ASN B C 1
ATOM 1356 O O . ASN B 1 8 ? -1.917 27.828 1.19 1 97.12 8 ASN B O 1
ATOM 1360 N N . ARG B 1 9 ? -3.02 29.016 -0.336 1 96.38 9 ARG B N 1
ATOM 1361 C CA . ARG B 1 9 ? -1.839 29.203 -1.173 1 96.38 9 ARG B CA 1
ATOM 1362 C C . ARG B 1 9 ? -0.738 29.922 -0.408 1 96.38 9 ARG B C 1
ATOM 1364 O O . ARG B 1 9 ? 0.448 29.719 -0.677 1 96.38 9 ARG B O 1
ATOM 1371 N N . ASP B 1 10 ? -1.113 30.734 0.51 1 97.19 10 ASP B N 1
ATOM 1372 C CA . ASP B 1 10 ? -0.138 31.5 1.28 1 97.19 10 ASP B CA 1
ATOM 1373 C C . ASP B 1 10 ? 0.639 30.594 2.234 1 97.19 10 ASP B C 1
ATOM 1375 O O . ASP B 1 10 ? 1.68 31 2.764 1 97.19 10 ASP B O 1
ATOM 1379 N N . ASP B 1 11 ? 0.126 29.406 2.484 1 98.19 11 ASP B N 1
ATOM 1380 C CA . ASP B 1 11 ? 0.75 28.469 3.422 1 98.19 11 ASP B CA 1
ATOM 1381 C C . ASP B 1 11 ? 1.744 27.562 2.711 1 98.19 11 ASP B C 1
ATOM 1383 O O . ASP B 1 11 ? 2.404 26.734 3.348 1 98.19 11 ASP B O 1
ATOM 1387 N N . TYR B 1 12 ? 1.902 27.734 1.422 1 98.31 12 TYR B N 1
ATOM 1388 C CA . TYR B 1 12 ? 2.65 26.828 0.561 1 98.31 12 TYR B CA 1
ATOM 1389 C C . TYR B 1 12 ? 4.059 26.594 1.095 1 98.31 12 TYR B C 1
ATOM 1391 O O . TYR B 1 12 ? 4.508 25.453 1.223 1 98.31 12 TYR B O 1
ATOM 1399 N N . GLU B 1 13 ? 4.746 27.625 1.469 1 98.06 13 GLU B N 1
ATOM 1400 C CA . GLU B 1 13 ? 6.145 27.5 1.869 1 98.06 13 GLU B CA 1
ATOM 1401 C C . GLU B 1 13 ? 6.289 26.688 3.148 1 98.06 13 GLU B C 1
ATOM 1403 O O . GLU B 1 13 ? 7.199 25.859 3.268 1 98.06 13 GLU B O 1
ATOM 1408 N N . SER B 1 14 ? 5.43 26.922 4.102 1 97.69 14 SER B N 1
ATOM 1409 C CA . SER B 1 14 ? 5.469 26.172 5.355 1 97.69 14 SER B CA 1
ATOM 1410 C C . SER B 1 14 ? 5.133 24.703 5.137 1 97.69 14 SER B C 1
ATOM 1412 O O . SER B 1 14 ? 5.789 23.812 5.699 1 97.69 14 SER B O 1
ATOM 1414 N N . VAL B 1 15 ? 4.18 24.438 4.289 1 98.12 15 VAL B N 1
ATOM 1415 C CA . VAL B 1 15 ? 3.766 23.062 3.982 1 98.12 15 VAL B CA 1
ATOM 1416 C C . VAL B 1 15 ? 4.902 22.328 3.279 1 98.12 15 VAL B C 1
ATOM 1418 O O . VAL B 1 15 ? 5.234 21.188 3.641 1 98.12 15 VAL B O 1
ATOM 1421 N N . LEU B 1 16 ? 5.531 23.016 2.316 1 98.25 16 LEU B N 1
ATOM 1422 C CA . LEU B 1 16 ? 6.645 22.422 1.591 1 98.25 16 LEU B CA 1
ATOM 1423 C C . LEU B 1 16 ? 7.801 22.109 2.535 1 98.25 16 LEU B C 1
ATOM 1425 O O . LEU B 1 16 ? 8.406 21.031 2.441 1 98.25 16 LEU B O 1
ATOM 1429 N N . GLU B 1 17 ? 8.086 22.984 3.4 1 97.75 17 GLU B N 1
ATOM 1430 C CA . GLU B 1 17 ? 9.156 22.781 4.367 1 97.75 17 GLU B CA 1
ATOM 1431 C C . GLU B 1 17 ? 8.93 21.516 5.18 1 97.75 17 GLU B C 1
ATOM 1433 O O . GLU B 1 17 ? 9.836 20.688 5.324 1 97.75 17 GLU B O 1
ATOM 1438 N N . TYR B 1 18 ? 7.734 21.312 5.703 1 97.38 18 TYR B N 1
ATOM 1439 C CA . TYR B 1 18 ? 7.414 20.141 6.504 1 97.38 18 TYR B CA 1
ATOM 1440 C C . TYR B 1 18 ? 7.34 18.891 5.637 1 97.38 18 TYR B C 1
ATOM 1442 O O . TYR B 1 18 ? 7.73 17.812 6.07 1 97.38 18 TYR B O 1
ATOM 1450 N N . GLY B 1 19 ? 6.801 19.062 4.383 1 97.5 19 GLY B N 1
ATOM 1451 C CA . GLY B 1 19 ? 6.816 17.953 3.438 1 97.5 19 GLY B CA 1
ATOM 1452 C C . GLY B 1 19 ? 8.203 17.406 3.188 1 97.5 19 GLY B C 1
ATOM 1453 O O . GLY B 1 19 ? 8.406 16.188 3.176 1 97.5 19 GLY B O 1
ATOM 1454 N N . LEU B 1 20 ? 9.133 18.281 3.078 1 97.25 20 LEU B N 1
ATOM 1455 C CA . LEU B 1 20 ? 10.516 17.875 2.854 1 97.25 20 LEU B CA 1
ATOM 1456 C C . LEU B 1 20 ? 11.086 17.188 4.086 1 97.25 20 LEU B C 1
ATOM 1458 O O . LEU B 1 20 ? 11.852 16.219 3.963 1 97.25 20 LEU B O 1
ATOM 1462 N N . LYS B 1 21 ? 10.734 17.594 5.254 1 96.81 21 LYS B N 1
ATOM 1463 C CA . LYS B 1 21 ? 11.211 16.984 6.488 1 96.81 21 LYS B CA 1
ATOM 1464 C C . LYS B 1 21 ? 10.672 15.562 6.648 1 96.81 21 LYS B C 1
ATOM 1466 O O . LYS B 1 21 ? 11.398 14.656 7.047 1 96.81 21 LYS B O 1
ATOM 1471 N N . ILE B 1 22 ? 9.414 15.336 6.324 1 96.69 22 ILE B N 1
ATOM 1472 C CA . ILE B 1 22 ? 8.812 14.016 6.457 1 96.69 22 ILE B CA 1
ATOM 1473 C C . ILE B 1 22 ? 9.469 13.047 5.469 1 96.69 22 ILE B C 1
ATOM 1475 O O . ILE B 1 22 ? 9.734 11.891 5.801 1 96.69 22 ILE B O 1
ATOM 1479 N N . VAL B 1 23 ? 9.664 13.531 4.273 1 96.88 23 VAL B N 1
ATOM 1480 C CA . VAL B 1 23 ? 10.305 12.719 3.246 1 96.88 23 VAL B CA 1
ATOM 1481 C C . VAL B 1 23 ? 11.68 12.266 3.73 1 96.88 23 VAL B C 1
ATOM 1483 O O . VAL B 1 23 ? 12.031 11.086 3.613 1 96.88 23 VAL B O 1
ATOM 1486 N N . ARG B 1 24 ? 12.43 13.133 4.305 1 96.5 24 ARG B N 1
ATOM 1487 C CA . ARG B 1 24 ? 13.758 12.805 4.816 1 96.5 24 ARG B CA 1
ATOM 1488 C C . ARG B 1 24 ? 13.664 11.789 5.949 1 96.5 24 ARG B C 1
ATOM 1490 O O . ARG B 1 24 ? 14.477 10.859 6.02 1 96.5 24 ARG B O 1
ATOM 1497 N N . GLN B 1 25 ? 12.742 11.992 6.812 1 96.69 25 GLN B N 1
ATOM 1498 C CA . GLN B 1 25 ? 12.547 11.031 7.898 1 96.69 25 GLN B CA 1
ATOM 1499 C C . GLN B 1 25 ? 12.258 9.641 7.359 1 96.69 25 GLN B C 1
ATOM 1501 O O . GLN B 1 25 ? 12.82 8.648 7.836 1 96.69 25 GLN B O 1
ATOM 1506 N N . HIS B 1 26 ? 11.383 9.57 6.359 1 97.5 26 HIS B N 1
ATOM 1507 C CA . HIS B 1 26 ? 11.039 8.281 5.766 1 97.5 26 HIS B CA 1
ATOM 1508 C C . HIS B 1 26 ? 12.258 7.633 5.117 1 97.5 26 HIS B C 1
ATOM 1510 O O . HIS B 1 26 ? 12.477 6.426 5.258 1 97.5 26 HIS B O 1
ATOM 1516 N N . GLN B 1 27 ? 13.039 8.445 4.43 1 96.94 27 GLN B N 1
ATOM 1517 C CA . GLN B 1 27 ? 14.258 7.934 3.809 1 96.94 27 GLN B CA 1
ATOM 1518 C C . GLN B 1 27 ? 15.227 7.398 4.859 1 96.94 27 GLN B C 1
ATOM 1520 O O . GLN B 1 27 ? 15.898 6.387 4.637 1 96.94 27 GLN B O 1
ATOM 1525 N N . ASP B 1 28 ? 15.266 8.086 6.027 1 97.12 28 ASP B N 1
ATOM 1526 C CA . ASP B 1 28 ? 16.125 7.637 7.121 1 97.12 28 ASP B CA 1
ATOM 1527 C C . ASP B 1 28 ? 15.656 6.285 7.664 1 97.12 28 ASP B C 1
ATOM 1529 O O . ASP B 1 28 ? 16.469 5.473 8.102 1 97.12 28 ASP B O 1
ATOM 1533 N N . PHE B 1 29 ? 14.391 6.086 7.684 1 97 29 PHE B N 1
ATOM 1534 C CA . PHE B 1 29 ? 13.844 4.824 8.172 1 97 29 PHE B CA 1
ATOM 1535 C C . PHE B 1 29 ? 14.266 3.666 7.277 1 97 29 PHE B C 1
ATOM 1537 O O . PHE B 1 29 ? 14.719 2.631 7.766 1 97 29 PHE B O 1
ATOM 1544 N N . ASN B 1 30 ? 14.133 3.793 5.938 1 97.12 30 ASN B N 1
ATOM 1545 C CA . ASN B 1 30 ? 14.422 2.75 4.961 1 97.12 30 ASN B CA 1
ATOM 1546 C C . ASN B 1 30 ? 14.648 3.336 3.57 1 97.12 30 ASN B C 1
ATOM 1548 O O . ASN B 1 30 ? 13.711 3.475 2.787 1 97.12 30 ASN B O 1
ATOM 1552 N N . PRO B 1 31 ? 15.836 3.646 3.266 1 95.75 31 PRO B N 1
ATOM 1553 C CA . PRO B 1 31 ? 16.094 4.332 1.997 1 95.75 31 PRO B CA 1
ATOM 1554 C C . PRO B 1 31 ? 15.82 3.449 0.782 1 95.75 31 PRO B C 1
ATOM 1556 O O . PRO B 1 31 ? 15.688 3.955 -0.335 1 95.75 31 PRO B O 1
ATOM 1559 N N . ARG B 1 32 ? 15.797 2.135 0.96 1 94.5 32 ARG B N 1
ATOM 1560 C CA . ARG B 1 32 ? 15.477 1.255 -0.157 1 94.5 32 ARG B CA 1
ATOM 1561 C C . ARG B 1 32 ? 13.984 1.31 -0.481 1 94.5 32 ARG B C 1
ATOM 1563 O O . ARG B 1 32 ? 13.594 1.257 -1.65 1 94.5 32 ARG B O 1
ATOM 1570 N N . ARG B 1 33 ? 13.086 1.402 0.502 1 96.88 33 ARG B N 1
ATOM 1571 C CA . ARG B 1 33 ? 11.641 1.463 0.326 1 96.88 33 ARG B CA 1
ATOM 1572 C C . ARG B 1 33 ? 11.18 2.885 0.012 1 96.88 33 ARG B C 1
ATOM 1574 O O . ARG B 1 33 ? 10.328 3.092 -0.851 1 96.88 33 ARG B O 1
ATOM 1581 N N . PHE B 1 34 ? 11.703 3.848 0.793 1 97.38 34 PHE B N 1
ATOM 1582 C CA . PHE B 1 34 ? 11.391 5.262 0.622 1 97.38 34 PHE B CA 1
ATOM 1583 C C . PHE B 1 34 ? 12.5 5.965 -0.156 1 97.38 34 PHE B C 1
ATOM 1585 O O . PHE B 1 34 ? 13.438 6.504 0.438 1 97.38 34 PHE B O 1
ATOM 1592 N N . VAL B 1 35 ? 12.305 6.129 -1.435 1 94.75 35 VAL B N 1
ATOM 1593 C CA . VAL B 1 35 ? 13.422 6.457 -2.309 1 94.75 35 VAL B CA 1
ATOM 1594 C C . VAL B 1 35 ? 13.461 7.961 -2.562 1 94.75 35 VAL B C 1
ATOM 1596 O O . VAL B 1 35 ? 12.445 8.648 -2.406 1 94.75 35 VAL B O 1
ATOM 1599 N N . GLN B 1 36 ? 14.602 8.359 -2.934 1 93.81 36 GLN B N 1
ATOM 1600 C CA . GLN B 1 36 ? 14.797 9.711 -3.439 1 93.81 36 GLN B CA 1
ATOM 1601 C C . GLN B 1 36 ? 14.688 9.75 -4.961 1 93.81 36 GLN B C 1
ATOM 1603 O O . GLN B 1 36 ? 15.188 8.859 -5.648 1 93.81 36 GLN B O 1
ATOM 1608 N N . PHE B 1 37 ? 14.016 10.727 -5.461 1 94.38 37 PHE B N 1
ATOM 1609 C CA . PHE B 1 37 ? 13.891 10.93 -6.898 1 94.38 37 PHE B CA 1
ATOM 1610 C C . PHE B 1 37 ? 14.891 11.961 -7.395 1 94.38 37 PHE B C 1
ATOM 1612 O O . PHE B 1 37 ? 15.336 12.82 -6.625 1 94.38 37 PHE B O 1
ATOM 1619 N N . PRO B 1 38 ? 15.234 11.734 -8.68 1 93.25 38 PRO B N 1
ATOM 1620 C CA . PRO B 1 38 ? 15.961 12.875 -9.258 1 93.25 38 PRO B CA 1
ATOM 1621 C C . PRO B 1 38 ? 15.188 14.188 -9.117 1 93.25 38 PRO B C 1
ATOM 1623 O O . PRO B 1 38 ? 13.969 14.211 -9.305 1 93.25 38 PRO B O 1
ATOM 1626 N N . ASP B 1 39 ? 15.844 15.336 -8.742 1 95.69 39 ASP B N 1
ATOM 1627 C CA . ASP B 1 39 ? 15.234 16.656 -8.562 1 95.69 39 ASP B CA 1
ATOM 1628 C C . ASP B 1 39 ? 14.062 16.578 -7.578 1 95.69 39 ASP B C 1
ATOM 1630 O O . ASP B 1 39 ? 13.016 17.188 -7.809 1 95.69 39 ASP B O 1
ATOM 1634 N N . HIS B 1 40 ? 14.258 15.789 -6.594 1 95.94 40 HIS B N 1
ATOM 1635 C CA . HIS B 1 40 ? 13.219 15.461 -5.629 1 95.94 40 HIS B CA 1
ATOM 1636 C C . HIS B 1 40 ? 12.586 16.719 -5.055 1 95.94 40 HIS B C 1
ATOM 1638 O O . HIS B 1 40 ? 11.352 16.828 -4.98 1 95.94 40 HIS B O 1
ATOM 1644 N N . GLU B 1 41 ? 13.383 17.703 -4.648 1 96.44 41 GLU B N 1
ATOM 1645 C CA . GLU B 1 41 ? 12.852 18.906 -4.016 1 96.44 41 GLU B CA 1
ATOM 1646 C C . GLU B 1 41 ? 11.93 19.656 -4.969 1 96.44 41 GLU B C 1
ATOM 1648 O O . GLU B 1 41 ? 10.867 20.125 -4.57 1 96.44 41 GLU B O 1
ATOM 1653 N N . GLN B 1 42 ? 12.367 19.781 -6.176 1 97.94 42 GLN B N 1
ATOM 1654 C CA . GLN B 1 42 ? 11.539 20.453 -7.172 1 97.94 42 GLN B CA 1
ATOM 1655 C C . GLN B 1 42 ? 10.25 19.672 -7.438 1 97.94 42 GLN B C 1
ATOM 1657 O O . GLN B 1 42 ? 9.188 20.266 -7.594 1 97.94 42 GLN B O 1
ATOM 1662 N N . GLN B 1 43 ? 10.344 18.375 -7.531 1 97.38 43 GLN B N 1
ATOM 1663 C CA . GLN B 1 43 ? 9.156 17.547 -7.742 1 97.38 43 GLN B CA 1
ATOM 1664 C C . GLN B 1 43 ? 8.172 17.703 -6.59 1 97.38 43 GLN B C 1
ATOM 1666 O O . GLN B 1 43 ? 6.961 17.781 -6.809 1 97.38 43 GLN B O 1
ATOM 1671 N N . LEU B 1 44 ? 8.727 17.766 -5.391 1 97.12 44 LEU B N 1
ATOM 1672 C CA . LEU B 1 44 ? 7.871 17.938 -4.223 1 97.12 44 LEU B CA 1
ATOM 1673 C C . LEU B 1 44 ? 7.23 19.328 -4.219 1 97.12 44 LEU B C 1
ATOM 1675 O O . LEU B 1 44 ? 6.07 19.484 -3.836 1 97.12 44 LEU B O 1
ATOM 1679 N N . ALA B 1 45 ? 8.031 20.266 -4.594 1 98.12 45 ALA B N 1
ATOM 1680 C CA . ALA B 1 45 ? 7.492 21.625 -4.707 1 98.12 45 ALA B CA 1
ATOM 1681 C C . ALA B 1 45 ? 6.297 21.672 -5.656 1 98.12 45 ALA B C 1
ATOM 1683 O O . ALA B 1 45 ? 5.25 22.219 -5.324 1 98.12 45 ALA B O 1
ATOM 1684 N N . ASP B 1 46 ? 6.441 21.078 -6.812 1 98.12 46 ASP B N 1
ATOM 1685 C CA . ASP B 1 46 ? 5.363 21.016 -7.793 1 98.12 46 ASP B CA 1
ATOM 1686 C C . ASP B 1 46 ? 4.188 20.203 -7.266 1 98.12 46 ASP B C 1
ATOM 1688 O O . ASP B 1 46 ? 3.027 20.578 -7.453 1 98.12 46 ASP B O 1
ATOM 1692 N N . PHE B 1 47 ? 4.496 19.188 -6.648 1 97.69 47 PHE B N 1
ATOM 1693 C CA . PHE B 1 47 ? 3.49 18.297 -6.082 1 97.69 47 PHE B CA 1
ATOM 1694 C C . PHE B 1 47 ? 2.602 19.047 -5.094 1 97.69 47 PHE B C 1
ATOM 1696 O O . PHE B 1 47 ? 1.374 19.016 -5.211 1 97.69 47 PHE B O 1
ATOM 1703 N N . PHE B 1 48 ? 3.189 19.766 -4.133 1 98 48 PHE B N 1
ATOM 1704 C CA . PHE B 1 48 ? 2.42 20.438 -3.094 1 98 48 PHE B CA 1
ATOM 1705 C C . PHE B 1 48 ? 1.641 21.609 -3.672 1 98 48 PHE B C 1
ATOM 1707 O O . PHE B 1 48 ? 0.539 21.922 -3.211 1 98 48 PHE B O 1
ATOM 1714 N N . ARG B 1 49 ? 2.229 22.219 -4.668 1 97.81 49 ARG B N 1
ATOM 1715 C CA . ARG B 1 49 ? 1.478 23.281 -5.352 1 97.81 49 ARG B CA 1
ATOM 1716 C C . ARG B 1 49 ? 0.2 22.719 -5.969 1 97.81 49 ARG B C 1
ATOM 1718 O O . ARG B 1 49 ? -0.868 23.328 -5.855 1 97.81 49 ARG B O 1
ATOM 1725 N N . GLU B 1 50 ? 0.309 21.594 -6.586 1 97.75 50 GLU B N 1
ATOM 1726 C CA . GLU B 1 50 ? -0.836 20.938 -7.211 1 97.75 50 GLU B CA 1
ATOM 1727 C C . GLU B 1 50 ? -1.836 20.453 -6.164 1 97.75 50 GLU B C 1
ATOM 1729 O O . GLU B 1 50 ? -3.047 20.609 -6.34 1 97.75 50 GLU B O 1
ATOM 1734 N N . GLU B 1 51 ? -1.348 19.922 -5.094 1 97.75 51 GLU B N 1
ATOM 1735 C CA . GLU B 1 51 ? -2.221 19.359 -4.07 1 97.75 51 GLU B CA 1
ATOM 1736 C C . GLU B 1 51 ? -3.021 20.453 -3.365 1 97.75 51 GLU B C 1
ATOM 1738 O O . GLU B 1 51 ? -4.164 20.219 -2.957 1 97.75 51 GLU B O 1
ATOM 1743 N N . LEU B 1 52 ? -2.391 21.641 -3.211 1 97.69 52 LEU B N 1
ATOM 1744 C CA . LEU B 1 52 ? -3.068 22.75 -2.562 1 97.69 52 LEU B CA 1
ATOM 1745 C C . LEU B 1 52 ? -4.297 23.172 -3.355 1 97.69 52 LEU B C 1
ATOM 1747 O O . LEU B 1 52 ? -5.246 23.719 -2.791 1 97.69 52 LEU B O 1
ATOM 1751 N N . SER B 1 53 ? -4.328 22.828 -4.652 1 96.19 53 SER B N 1
ATOM 1752 C CA . SER B 1 53 ? -5.434 23.219 -5.52 1 96.19 53 SER B CA 1
ATOM 1753 C C . SER B 1 53 ? -6.246 22 -5.949 1 96.19 53 SER B C 1
ATOM 1755 O O . SER B 1 53 ? -7.215 22.125 -6.703 1 96.19 53 SER B O 1
ATOM 1757 N N . ASN B 1 54 ? -5.918 20.844 -5.543 1 97.44 54 ASN B N 1
ATOM 1758 C CA . ASN B 1 54 ? -6.562 19.594 -5.926 1 97.44 54 ASN B CA 1
ATOM 1759 C C . ASN B 1 54 ? -7.867 19.375 -5.164 1 97.44 54 ASN B C 1
ATOM 1761 O O . ASN B 1 54 ? -7.863 19.25 -3.938 1 97.44 54 ASN B O 1
ATOM 1765 N N . PRO B 1 55 ? -8.969 19.281 -5.828 1 96.5 55 PRO B N 1
ATOM 1766 C CA . PRO B 1 55 ? -10.242 19.109 -5.137 1 96.5 55 PRO B CA 1
ATOM 1767 C C . PRO B 1 55 ? -10.359 17.75 -4.445 1 96.5 55 PRO B C 1
ATOM 1769 O O . PRO B 1 55 ? -11.227 17.562 -3.588 1 96.5 55 PRO B O 1
ATOM 1772 N N . GLU B 1 56 ? -9.523 16.812 -4.746 1 97.19 56 GLU B N 1
ATOM 1773 C CA . GLU B 1 56 ? -9.562 15.492 -4.137 1 97.19 56 GLU B CA 1
ATOM 1774 C C . GLU B 1 56 ? -8.617 15.406 -2.941 1 97.19 56 GLU B C 1
ATOM 1776 O O . GLU B 1 56 ? -8.508 14.359 -2.307 1 97.19 56 GLU B O 1
ATOM 1781 N N . ALA B 1 57 ? -7.965 16.5 -2.719 1 98.06 57 ALA B N 1
ATOM 1782 C CA . ALA B 1 57 ? -7.027 16.547 -1.598 1 98.06 57 ALA B CA 1
ATOM 1783 C C . ALA B 1 57 ? -7.41 17.641 -0.608 1 98.06 57 ALA B C 1
ATOM 1785 O O . ALA B 1 57 ? -8.109 18.594 -0.966 1 98.06 57 ALA B O 1
ATOM 1786 N N . VAL B 1 58 ? -6.996 17.438 0.621 1 98.19 58 VAL B N 1
ATOM 1787 C CA . VAL B 1 58 ? -7.105 18.453 1.674 1 98.19 58 VAL B CA 1
ATOM 1788 C C . VAL B 1 58 ? -5.805 18.5 2.469 1 98.19 58 VAL B C 1
ATOM 1790 O O . VAL B 1 58 ? -5.32 17.484 2.961 1 98.19 58 VAL B O 1
ATOM 1793 N N . ILE B 1 59 ? -5.258 19.656 2.482 1 98.81 59 ILE B N 1
ATOM 1794 C CA . ILE B 1 59 ? -4.125 19.875 3.375 1 98.81 59 ILE B CA 1
ATOM 1795 C C . ILE B 1 59 ? -4.582 20.703 4.578 1 98.81 59 ILE B C 1
ATOM 1797 O O . ILE B 1 59 ? -5.141 21.797 4.418 1 98.81 59 ILE B O 1
ATOM 1801 N N . LEU B 1 60 ? -4.383 20.156 5.785 1 98.75 60 LEU B N 1
ATOM 1802 C CA . LEU B 1 60 ? -4.629 20.859 7.039 1 98.75 60 LEU B CA 1
ATOM 1803 C C . LEU B 1 60 ? -3.324 21.375 7.641 1 98.75 60 LEU B C 1
ATOM 1805 O O . LEU B 1 60 ? -2.277 20.75 7.5 1 98.75 60 LEU B O 1
ATOM 1809 N N . VAL B 1 61 ? -3.445 22.531 8.273 1 98.56 61 VAL B N 1
ATOM 1810 C CA . VAL B 1 61 ? -2.299 23.031 9.016 1 98.56 61 VAL B CA 1
ATOM 1811 C C . VAL B 1 61 ? -2.709 23.328 10.461 1 98.56 61 VAL B C 1
ATOM 1813 O O . VAL B 1 61 ? -3.867 23.656 10.727 1 98.56 61 VAL B O 1
ATOM 1816 N N . ALA B 1 62 ? -1.805 23.109 11.359 1 97.81 62 ALA B N 1
ATOM 1817 C CA . ALA B 1 62 ? -1.932 23.516 12.758 1 97.81 62 ALA B CA 1
ATOM 1818 C C . ALA B 1 62 ? -1.184 24.812 13.023 1 97.81 62 ALA B C 1
ATOM 1820 O O . ALA B 1 62 ? 0.013 24.922 12.75 1 97.81 62 ALA B O 1
ATOM 1821 N N . GLU B 1 63 ? -1.899 25.734 13.531 1 96.81 63 GLU B N 1
ATOM 1822 C CA . GLU B 1 63 ? -1.307 27.031 13.859 1 96.81 63 GLU B CA 1
ATOM 1823 C C . GLU B 1 63 ? -1.197 27.234 15.367 1 96.81 63 GLU B C 1
ATOM 1825 O O . GLU B 1 63 ? -2.135 26.922 16.109 1 96.81 63 GLU B O 1
ATOM 1830 N N . TYR B 1 64 ? -0.039 27.594 15.805 1 95.06 64 TYR B N 1
ATOM 1831 C CA . TYR B 1 64 ? 0.252 27.953 17.188 1 95.06 64 TYR B CA 1
ATOM 1832 C C . TYR B 1 64 ? 1.076 29.234 17.266 1 95.06 64 TYR B C 1
ATOM 1834 O O . TYR B 1 64 ? 2.146 29.312 16.656 1 95.06 64 TYR B O 1
ATOM 1842 N N . GLN B 1 65 ? 0.567 30.234 18 1 93.44 65 GLN B N 1
ATOM 1843 C CA . GLN B 1 65 ? 1.241 31.516 18.125 1 93.44 65 GLN B CA 1
ATOM 1844 C C . GLN B 1 65 ? 1.606 32.094 16.766 1 93.44 65 GLN B C 1
ATOM 1846 O O . GLN B 1 65 ? 2.758 32.469 16.531 1 93.44 65 GLN B O 1
ATOM 1851 N N . GLU B 1 66 ? 0.708 32 15.797 1 92.12 66 GLU B N 1
ATOM 1852 C CA . GLU B 1 66 ? 0.743 32.625 14.469 1 92.12 66 GLU B CA 1
ATOM 1853 C C . GLU B 1 66 ? 1.769 31.922 13.57 1 92.12 66 GLU B C 1
ATOM 1855 O O . GLU B 1 66 ? 2.197 32.5 12.562 1 92.12 66 GLU B O 1
ATOM 1860 N N . LYS B 1 67 ? 2.127 30.766 13.992 1 95.19 67 LYS B N 1
ATOM 1861 C CA . LYS B 1 67 ? 3.043 29.953 13.18 1 95.19 67 LYS B CA 1
ATOM 1862 C C . LYS B 1 67 ? 2.453 28.578 12.883 1 95.19 67 LYS B C 1
ATOM 1864 O O . LYS B 1 67 ? 1.824 27.969 13.75 1 95.19 67 LYS B O 1
ATOM 1869 N N . ILE B 1 68 ? 2.689 28.203 11.656 1 97.31 68 ILE B N 1
ATOM 1870 C CA . ILE B 1 68 ? 2.309 26.828 11.336 1 97.31 68 ILE B CA 1
ATOM 1871 C C . ILE B 1 68 ? 3.293 25.859 11.977 1 97.31 68 ILE B C 1
ATOM 1873 O O . ILE B 1 68 ? 4.504 25.969 11.766 1 97.31 68 ILE B O 1
ATOM 1877 N N . VAL B 1 69 ? 2.768 24.891 12.805 1 97.19 69 VAL B N 1
ATOM 1878 C CA . VAL B 1 69 ? 3.625 24.016 13.586 1 97.19 69 VAL B CA 1
ATOM 1879 C C . VAL B 1 69 ? 3.346 22.562 13.211 1 97.19 69 VAL B C 1
ATOM 1881 O O . VAL B 1 69 ? 3.826 21.641 13.875 1 97.19 69 VAL B O 1
ATOM 1884 N N . GLY B 1 70 ? 2.561 22.297 12.188 1 97.19 70 GLY B N 1
ATOM 1885 C CA . GLY B 1 70 ? 2.26 20.953 11.695 1 97.19 70 GLY B CA 1
ATOM 1886 C C . GLY B 1 70 ? 1.316 20.953 10.508 1 97.19 70 GLY B C 1
ATOM 1887 O O . GLY B 1 70 ? 0.704 21.984 10.195 1 97.19 70 GLY B O 1
ATOM 1888 N N . TYR B 1 71 ? 1.264 19.859 9.867 1 98.19 71 TYR B N 1
ATOM 1889 C CA . TYR B 1 71 ? 0.316 19.734 8.766 1 98.19 71 TYR B CA 1
ATOM 1890 C C . TYR B 1 71 ? -0.074 18.281 8.539 1 98.19 71 TYR B C 1
ATOM 1892 O O . TYR B 1 71 ? 0.568 17.359 9.062 1 98.19 71 TYR B O 1
ATOM 1900 N N . ALA B 1 72 ? -1.14 18.047 7.836 1 98.38 72 ALA B N 1
ATOM 1901 C CA . ALA B 1 72 ? -1.63 16.75 7.391 1 98.38 72 ALA B CA 1
ATOM 1902 C C . ALA B 1 72 ? -2.123 16.812 5.945 1 98.38 72 ALA B C 1
ATOM 1904 O O . ALA B 1 72 ? -2.77 17.781 5.551 1 98.38 72 ALA B O 1
ATOM 1905 N N . LEU B 1 73 ? -1.768 15.859 5.168 1 98.75 73 LEU B N 1
ATOM 1906 C CA . LEU B 1 73 ? -2.217 15.75 3.783 1 98.75 73 LEU B CA 1
ATOM 1907 C C . LEU B 1 73 ? -3.139 14.547 3.602 1 98.75 73 LEU B C 1
ATOM 1909 O O . LEU B 1 73 ? -2.723 13.406 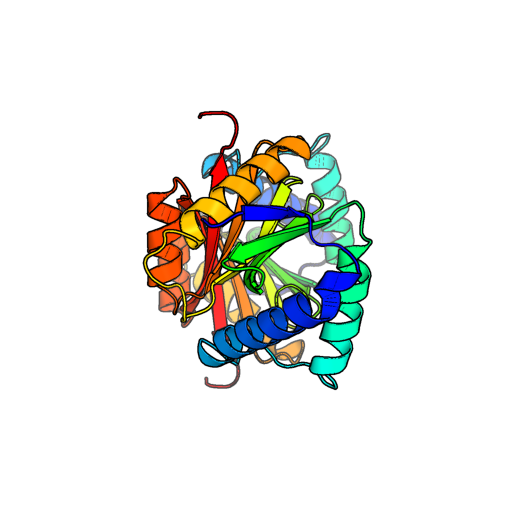3.801 1 98.75 73 LEU B O 1
ATOM 1913 N N . LEU B 1 74 ? -4.363 14.789 3.26 1 98.56 74 LEU B N 1
ATOM 1914 C CA . LEU B 1 74 ? -5.355 13.766 2.928 1 98.56 74 LEU B CA 1
ATOM 1915 C C . LEU B 1 74 ? -5.676 13.789 1.437 1 98.56 74 LEU B C 1
ATOM 1917 O O . LEU B 1 74 ? -5.715 14.852 0.818 1 98.56 74 LEU B O 1
ATOM 1921 N N . ARG B 1 75 ? -5.961 12.656 0.93 1 98.25 75 ARG B N 1
ATOM 1922 C CA . ARG B 1 75 ? -6.375 12.578 -0.467 1 98.25 75 ARG B CA 1
ATOM 1923 C C . ARG B 1 75 ? -7.316 11.398 -0.689 1 98.25 75 ARG B C 1
ATOM 1925 O O . ARG B 1 75 ? -7.098 10.312 -0.146 1 98.25 75 ARG B O 1
ATOM 1932 N N . GLN B 1 76 ? -8.352 11.648 -1.436 1 97.19 76 GLN B N 1
ATOM 1933 C CA . GLN B 1 76 ? -9.203 10.555 -1.888 1 97.19 76 GLN B CA 1
ATOM 1934 C C . GLN B 1 76 ? -8.523 9.742 -2.984 1 97.19 76 GLN B C 1
ATOM 1936 O O . GLN B 1 76 ? -8.094 10.297 -4 1 97.19 76 GLN B O 1
ATOM 1941 N N . GLU B 1 77 ? -8.406 8.469 -2.744 1 96.56 77 GLU B N 1
ATOM 1942 C CA . GLU B 1 77 ? -7.82 7.57 -3.73 1 96.56 77 GLU B CA 1
ATOM 1943 C C . GLU B 1 77 ? -8.867 6.609 -4.289 1 96.56 77 GLU B C 1
ATOM 1945 O O . GLU B 1 77 ? -9.734 6.133 -3.557 1 96.56 77 GLU B O 1
ATOM 1950 N N . PRO B 1 78 ? -8.758 6.324 -5.52 1 94.38 78 PRO B N 1
ATOM 1951 C CA . PRO B 1 78 ? -9.742 5.441 -6.141 1 94.38 78 PRO B CA 1
ATOM 1952 C C . PRO B 1 78 ? -9.594 3.986 -5.691 1 94.38 78 PRO B C 1
ATOM 1954 O O . PRO B 1 78 ? -8.547 3.6 -5.176 1 94.38 78 PRO B O 1
ATOM 1957 N N . ALA B 1 79 ? -10.703 3.268 -5.867 1 94 79 ALA B N 1
ATOM 1958 C CA . ALA B 1 79 ? -10.648 1.824 -5.652 1 94 79 ALA B CA 1
ATOM 1959 C C . ALA B 1 79 ? -9.68 1.161 -6.629 1 94 79 ALA B C 1
ATOM 1961 O O . ALA B 1 79 ? -9.375 1.721 -7.684 1 94 79 ALA B O 1
ATOM 1962 N N . SER B 1 80 ? -9.156 0.048 -6.258 1 95.25 80 SER B N 1
ATOM 1963 C CA . SER B 1 80 ? -8.234 -0.725 -7.082 1 95.25 80 SER B CA 1
ATOM 1964 C C . SER B 1 80 ? -8.672 -2.182 -7.188 1 95.25 80 SER B C 1
ATOM 1966 O O . SER B 1 80 ? -8.789 -2.875 -6.176 1 95.25 80 SER B O 1
ATOM 1968 N N . LEU B 1 81 ? -8.898 -2.656 -8.383 1 93.75 81 LEU B N 1
ATOM 1969 C CA . LEU B 1 81 ? -9.266 -4.047 -8.625 1 93.75 81 LEU B CA 1
ATOM 1970 C C . LEU B 1 81 ? -8.102 -4.98 -8.312 1 93.75 81 LEU B C 1
ATOM 1972 O O . LEU B 1 81 ? -8.305 -6.078 -7.789 1 93.75 81 LEU B O 1
ATOM 1976 N N . ILE B 1 82 ? -6.883 -4.578 -8.562 1 93.38 82 ILE B N 1
ATOM 1977 C CA . ILE B 1 82 ? -5.699 -5.41 -8.391 1 93.38 82 ILE B CA 1
ATOM 1978 C C . ILE B 1 82 ? -5.438 -5.633 -6.898 1 93.38 82 ILE B C 1
ATOM 1980 O O . ILE B 1 82 ? -5.113 -6.746 -6.48 1 93.38 82 ILE B O 1
ATOM 1984 N N . ASP B 1 83 ? -5.672 -4.605 -6.141 1 94.94 83 ASP B N 1
ATOM 1985 C CA . ASP B 1 83 ? -5.379 -4.688 -4.715 1 94.94 83 ASP B CA 1
ATOM 1986 C C . ASP B 1 83 ? -6.645 -4.977 -3.912 1 94.94 83 ASP B C 1
ATOM 1988 O O . ASP B 1 83 ? -6.59 -5.117 -2.688 1 94.94 83 ASP B O 1
ATOM 1992 N N . LEU B 1 84 ? -7.793 -4.973 -4.566 1 95.12 84 LEU B N 1
ATOM 1993 C CA . LEU B 1 84 ? -9.102 -5.148 -3.941 1 95.12 84 LEU B CA 1
ATOM 1994 C C . LEU B 1 84 ? -9.336 -4.094 -2.865 1 95.12 84 LEU B C 1
ATOM 1996 O O . LEU B 1 84 ? -9.82 -4.406 -1.777 1 95.12 84 LEU B O 1
ATOM 2000 N N . CYS B 1 85 ? -8.922 -2.924 -3.145 1 93.12 85 CYS B N 1
ATOM 2001 C CA . CYS B 1 85 ? -9.031 -1.835 -2.178 1 93.12 85 CYS B CA 1
ATOM 2002 C C . CYS B 1 85 ? -10.227 -0.94 -2.5 1 93.12 85 CYS B C 1
ATOM 2004 O O . CYS B 1 85 ? -10.492 -0.655 -3.668 1 93.12 85 CYS B O 1
ATOM 2006 N N . VAL B 1 86 ? -10.883 -0.479 -1.519 1 86.19 86 VAL B N 1
ATOM 2007 C CA . VAL B 1 86 ? -12.023 0.429 -1.654 1 86.19 86 VAL B CA 1
ATOM 2008 C C . VAL B 1 86 ? -11.516 1.841 -1.953 1 86.19 86 VAL B C 1
ATOM 2010 O O . VAL B 1 86 ? -10.367 2.176 -1.653 1 86.19 86 VAL B O 1
ATOM 2013 N N . SER B 1 87 ? -12.438 2.557 -2.578 1 91.81 87 SER B N 1
ATOM 2014 C CA . SER B 1 87 ? -12.164 3.99 -2.561 1 91.81 87 SER B CA 1
ATOM 2015 C C . SER B 1 87 ? -12.148 4.531 -1.136 1 91.81 87 SER B C 1
ATOM 2017 O O . SER B 1 87 ? -13.016 4.199 -0.326 1 91.81 87 SER B O 1
ATOM 2019 N N . ALA B 1 88 ? -11.148 5.242 -0.846 1 95.88 88 ALA B N 1
ATOM 2020 C CA . ALA B 1 88 ? -11.008 5.734 0.521 1 95.88 88 ALA B CA 1
ATOM 2021 C C . ALA B 1 88 ? -10.172 7.012 0.559 1 95.88 88 ALA B C 1
ATOM 2023 O O . ALA B 1 88 ? -9.492 7.348 -0.418 1 95.88 88 ALA B O 1
ATOM 2024 N N . VAL B 1 89 ? -10.336 7.688 1.642 1 97.88 89 VAL B N 1
ATOM 2025 C CA . VAL B 1 89 ? -9.422 8.789 1.915 1 97.88 89 VAL B CA 1
ATOM 2026 C C . VAL B 1 89 ? -8.164 8.266 2.613 1 97.88 89 VAL B C 1
ATOM 2028 O O . VAL B 1 89 ? -8.258 7.43 3.514 1 97.88 89 VAL B O 1
ATOM 2031 N N . TRP B 1 90 ? -7.059 8.742 2.121 1 98.62 90 TRP B N 1
ATOM 2032 C CA . TRP B 1 90 ? -5.766 8.375 2.689 1 98.62 90 TRP B CA 1
ATOM 2033 C C . TRP B 1 90 ? -5.117 9.57 3.383 1 98.62 90 TRP B C 1
ATOM 2035 O O . TRP B 1 90 ? -5.105 10.672 2.842 1 98.62 90 TRP B O 1
ATOM 2045 N N . LEU B 1 91 ? -4.688 9.367 4.625 1 98.69 91 LEU B N 1
ATOM 2046 C CA . LEU B 1 91 ? -3.779 10.289 5.297 1 98.69 91 LEU B CA 1
ATOM 2047 C C . LEU B 1 91 ? -2.332 10.008 4.906 1 98.69 91 LEU B C 1
ATOM 2049 O O . LEU B 1 91 ? -1.691 9.125 5.48 1 98.69 91 LEU B O 1
ATOM 2053 N N . HIS B 1 92 ? -1.817 10.75 3.984 1 98.38 92 HIS B N 1
ATOM 2054 C CA . HIS B 1 92 ? -0.501 10.469 3.42 1 98.38 92 HIS B CA 1
ATOM 2055 C C . HIS B 1 92 ? 0.606 11.062 4.289 1 98.38 92 HIS B C 1
ATOM 2057 O O . HIS B 1 92 ? 1.714 10.523 4.34 1 98.38 92 HIS B O 1
ATOM 2063 N N . ASP B 1 93 ? 0.266 12.141 4.906 1 97.81 93 ASP B N 1
ATOM 2064 C CA . ASP B 1 93 ? 1.248 12.82 5.746 1 97.81 93 ASP B CA 1
ATOM 2065 C C . ASP B 1 93 ? 0.605 13.359 7.023 1 97.81 93 ASP B C 1
ATOM 2067 O O . ASP B 1 93 ? -0.53 13.836 7 1 97.81 93 ASP B O 1
ATOM 2071 N N . ILE B 1 94 ? 1.313 13.336 8.078 1 97.38 94 ILE B N 1
ATOM 2072 C CA . ILE B 1 94 ? 1.051 14.094 9.289 1 97.38 94 ILE B CA 1
ATOM 2073 C C . ILE B 1 94 ? 2.367 14.398 10.008 1 97.38 94 ILE B C 1
ATOM 2075 O O . ILE B 1 94 ? 3.152 13.492 10.281 1 97.38 94 ILE B O 1
ATOM 2079 N N . TYR B 1 95 ? 2.627 15.617 10.109 1 96.81 95 TYR B N 1
ATOM 2080 C CA . TYR B 1 95 ? 3.891 16.078 10.672 1 96.81 95 TYR B CA 1
ATOM 2081 C C . TYR B 1 95 ? 3.658 17.156 11.727 1 96.81 95 TYR B C 1
ATOM 2083 O O . TYR B 1 95 ? 2.832 18.047 11.539 1 96.81 95 TYR B O 1
ATOM 2091 N N . ILE B 1 96 ? 4.266 17 12.805 1 95.94 96 ILE B N 1
ATOM 2092 C CA . ILE B 1 96 ? 4.219 17.969 13.891 1 95.94 96 ILE B CA 1
ATOM 2093 C C . ILE B 1 96 ? 5.629 18.453 14.203 1 95.94 96 ILE B C 1
ATOM 2095 O O . ILE B 1 96 ? 6.543 17.656 14.414 1 95.94 96 ILE B O 1
ATOM 2099 N N . ASP B 1 97 ? 5.742 19.734 14.289 1 94.5 97 ASP B N 1
ATOM 2100 C CA . ASP B 1 97 ? 7.027 20.328 14.625 1 94.5 97 ASP B CA 1
ATOM 2101 C C . ASP B 1 97 ? 7.488 19.891 16.016 1 94.5 97 ASP B C 1
ATOM 2103 O O . ASP B 1 97 ? 6.691 19.844 16.953 1 94.5 97 ASP B O 1
ATOM 2107 N N . GLU B 1 98 ? 8.734 19.609 16.125 1 89.56 98 GLU B N 1
ATOM 2108 C CA . GLU B 1 98 ? 9.297 19.109 17.375 1 89.56 98 GLU B CA 1
ATOM 2109 C C . GLU B 1 98 ? 9.188 20.156 18.469 1 89.56 98 GLU B C 1
ATOM 2111 O O . GLU B 1 98 ? 9.164 19.828 19.656 1 89.56 98 GLU B O 1
ATOM 2116 N N . SER B 1 99 ? 9.047 21.406 18.125 1 88.12 99 SER B N 1
ATOM 2117 C CA . SER B 1 99 ? 9.023 22.516 19.062 1 88.12 99 SER B CA 1
ATOM 2118 C C . SER B 1 99 ? 7.73 22.531 19.875 1 88.12 99 SER B C 1
ATOM 2120 O O . SER B 1 99 ? 7.637 23.203 20.906 1 88.12 99 SER B O 1
ATOM 2122 N N . VAL B 1 100 ? 6.699 21.828 19.422 1 86.31 100 VAL B N 1
ATOM 2123 C CA . VAL B 1 100 ? 5.406 21.891 20.094 1 86.31 100 VAL B CA 1
ATOM 2124 C C . VAL B 1 100 ? 5.004 20.484 20.578 1 86.31 100 VAL B C 1
ATOM 2126 O O . VAL B 1 100 ? 3.814 20.172 20.641 1 86.31 100 VAL B O 1
ATOM 2129 N N . ARG B 1 101 ? 6.008 19.734 20.781 1 75.69 101 ARG B N 1
ATOM 2130 C CA . ARG B 1 101 ? 5.746 18.422 21.359 1 75.69 101 ARG B CA 1
ATOM 2131 C C . ARG B 1 101 ? 5.09 18.547 22.734 1 75.69 101 ARG B C 1
ATOM 2133 O O . ARG B 1 101 ? 5.441 19.438 23.516 1 75.69 101 ARG B O 1
ATOM 2140 N N . GLY B 1 102 ? 3.963 17.875 23 1 77.25 102 GLY B N 1
ATOM 2141 C CA . GLY B 1 102 ? 3.297 17.922 24.297 1 77.25 102 GLY B CA 1
ATOM 2142 C C . GLY B 1 102 ? 2.025 18.75 24.281 1 77.25 102 GLY B C 1
ATOM 2143 O O . GLY B 1 102 ? 1.272 18.75 25.266 1 77.25 102 GLY B O 1
ATOM 2144 N N . LEU B 1 103 ? 1.783 19.469 23.297 1 84.06 103 LEU B N 1
ATOM 2145 C CA . LEU B 1 103 ? 0.612 20.328 23.219 1 84.06 103 LEU B CA 1
ATOM 2146 C C . LEU B 1 103 ? -0.553 19.609 22.547 1 84.06 103 LEU B C 1
ATOM 2148 O O . LEU B 1 103 ? -1.54 20.25 22.156 1 84.06 103 LEU B O 1
ATOM 2152 N N . SER B 1 104 ? -0.445 18.344 22.312 1 91.94 104 SER B N 1
ATOM 2153 C CA . SER B 1 104 ? -1.471 17.484 21.734 1 91.94 104 SER B CA 1
ATOM 2154 C C . SER B 1 104 ? -1.783 17.891 20.297 1 91.94 104 SER B C 1
ATOM 2156 O O . SER B 1 104 ? -2.918 17.734 19.844 1 91.94 104 SER B O 1
ATOM 2158 N N . VAL B 1 105 ? -0.854 18.547 19.625 1 94.75 105 VAL B N 1
ATOM 2159 C CA . VAL B 1 105 ? -1.035 19 18.25 1 94.75 105 VAL B CA 1
ATOM 2160 C C . VAL B 1 105 ? -1.352 17.812 17.344 1 94.75 105 VAL B C 1
ATOM 2162 O O . VAL B 1 105 ? -2.219 17.906 16.469 1 94.75 105 VAL B O 1
ATOM 2165 N N . GLY B 1 106 ? -0.691 16.703 17.609 1 95.44 106 GLY B N 1
ATOM 2166 C CA . GLY B 1 106 ? -0.924 15.5 16.812 1 95.44 106 GLY B CA 1
ATOM 2167 C C . GLY B 1 106 ? -2.352 14.992 16.906 1 95.44 106 GLY B C 1
ATOM 2168 O O . GLY B 1 106 ? -2.969 14.672 15.883 1 95.44 106 GLY B O 1
ATOM 2169 N N . LYS B 1 107 ? -2.781 14.969 18.094 1 95.69 107 LYS B N 1
ATOM 2170 C CA . LYS B 1 107 ? -4.156 14.531 18.328 1 95.69 107 LYS B CA 1
ATOM 2171 C C . LYS B 1 107 ? -5.148 15.469 17.641 1 95.69 107 LYS B C 1
ATOM 2173 O O . LYS B 1 107 ? -6.102 15.008 17 1 95.69 107 LYS B O 1
ATOM 2178 N N . GLN B 1 108 ? -4.953 16.688 17.734 1 96.44 108 GLN B N 1
ATOM 2179 C CA . GLN B 1 108 ? -5.852 17.672 17.156 1 96.44 108 GLN B CA 1
ATOM 2180 C C . GLN B 1 108 ? -5.82 17.625 15.641 1 96.44 108 GLN B C 1
ATOM 2182 O O . GLN B 1 108 ? -6.867 17.703 14.992 1 96.44 108 GLN B O 1
ATOM 2187 N N . LEU B 1 109 ? -4.652 17.547 15.125 1 96.94 109 LEU B N 1
ATOM 2188 C CA . LEU B 1 109 ? -4.512 17.422 13.68 1 96.94 109 LEU B CA 1
ATOM 2189 C C . LEU B 1 109 ? -5.199 16.156 13.172 1 96.94 109 LEU B C 1
ATOM 2191 O O . LEU B 1 109 ? -5.887 16.188 12.148 1 96.94 109 LEU B O 1
ATOM 2195 N N . LEU B 1 110 ? -5.059 15.062 13.891 1 97.5 110 LEU B N 1
ATOM 2196 C CA . LEU B 1 110 ? -5.691 13.805 13.492 1 97.5 110 LEU B CA 1
ATOM 2197 C C . LEU B 1 110 ? -7.211 13.922 13.562 1 97.5 110 LEU B C 1
ATOM 2199 O O . LEU B 1 110 ? -7.918 13.43 12.688 1 97.5 110 LEU B O 1
ATOM 2203 N N . GLN B 1 111 ? -7.684 14.539 14.578 1 96.75 111 GLN B N 1
ATOM 2204 C CA . GLN B 1 111 ? -9.125 14.758 14.664 1 96.75 111 GLN B CA 1
ATOM 2205 C C . GLN B 1 111 ? -9.625 15.594 13.492 1 96.75 111 GLN B C 1
ATOM 2207 O O . GLN B 1 111 ? -10.695 15.32 12.938 1 96.75 111 GLN B O 1
ATOM 2212 N N . GLY B 1 112 ? -8.859 16.641 13.18 1 97.31 112 GLY B N 1
ATOM 2213 C CA . GLY B 1 112 ? -9.18 17.391 11.984 1 97.31 112 GLY B CA 1
ATOM 2214 C C . GLY B 1 112 ? -9.195 16.547 10.727 1 97.31 112 GLY B C 1
ATOM 2215 O O . GLY B 1 112 ? -10.07 16.703 9.875 1 97.31 112 GLY B O 1
ATOM 2216 N N . ALA B 1 113 ? -8.234 15.688 10.602 1 97.88 113 ALA B N 1
ATOM 2217 C CA . ALA B 1 113 ? -8.141 14.789 9.453 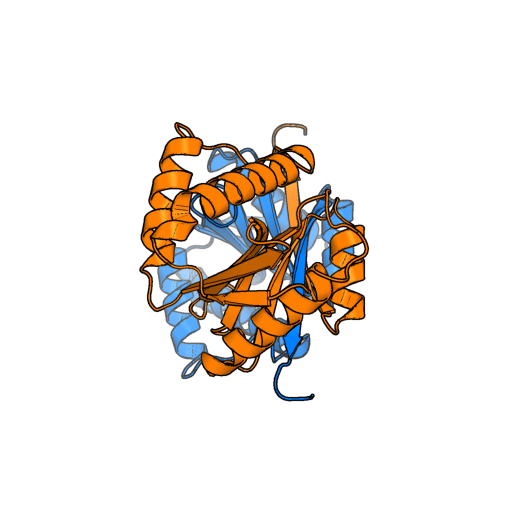1 97.88 113 ALA B CA 1
ATOM 2218 C C . ALA B 1 113 ? -9.359 13.867 9.375 1 97.88 113 ALA B C 1
ATOM 2220 O O . ALA B 1 113 ? -9.906 13.656 8.297 1 97.88 113 ALA B O 1
ATOM 2221 N N . ILE B 1 114 ? -9.75 13.32 10.508 1 97.38 114 ILE B N 1
ATOM 2222 C CA . ILE B 1 114 ? -10.906 12.438 10.578 1 97.38 114 ILE B CA 1
ATOM 2223 C C . ILE B 1 114 ? -12.156 13.188 10.125 1 97.38 114 ILE B C 1
ATOM 2225 O O . ILE B 1 114 ? -12.945 12.68 9.328 1 97.38 114 ILE B O 1
ATOM 2229 N N . GLN B 1 115 ? -12.32 14.383 10.578 1 96.44 115 GLN B N 1
ATOM 2230 C CA . GLN B 1 115 ? -13.461 15.188 10.172 1 96.44 115 GLN B CA 1
ATOM 2231 C C . GLN B 1 115 ? -13.43 15.492 8.68 1 96.44 115 GLN B C 1
ATOM 2233 O O . GLN B 1 115 ? -14.461 15.422 8 1 96.44 115 GLN B O 1
ATOM 2238 N N . ALA B 1 116 ? -12.289 15.883 8.188 1 96.62 116 ALA B N 1
ATOM 2239 C CA . ALA B 1 116 ? -12.133 16.141 6.754 1 96.62 116 ALA B CA 1
ATOM 2240 C C . ALA B 1 116 ? -12.484 14.898 5.938 1 96.62 116 ALA B C 1
ATOM 2242 O O . ALA B 1 116 ? -13.141 14.992 4.898 1 96.62 116 ALA B O 1
ATOM 2243 N N . ALA B 1 117 ? -12.008 13.781 6.387 1 97.25 117 ALA B N 1
ATOM 2244 C CA . ALA B 1 117 ? -12.289 12.523 5.699 1 97.25 117 ALA B CA 1
ATOM 2245 C C . ALA B 1 117 ? -13.789 12.258 5.633 1 97.25 117 ALA B C 1
ATOM 2247 O O . ALA B 1 117 ? -14.305 11.844 4.598 1 97.25 117 ALA B O 1
ATOM 2248 N N . LYS B 1 118 ? -14.469 12.5 6.688 1 95.5 118 LYS B N 1
ATOM 2249 C CA . LYS B 1 118 ? -15.914 12.312 6.73 1 95.5 118 LYS B CA 1
ATOM 2250 C C . LYS B 1 118 ? -16.609 13.203 5.711 1 95.5 118 LYS B C 1
ATOM 2252 O O . LYS B 1 118 ? -17.609 12.805 5.109 1 95.5 118 LYS B O 1
ATOM 2257 N N . GLN B 1 119 ? -16.078 14.312 5.531 1 93.94 119 GLN B N 1
ATOM 2258 C CA . GLN B 1 119 ? -16.672 15.266 4.598 1 93.94 119 GLN B CA 1
ATOM 2259 C C . GLN B 1 119 ? -16.547 14.781 3.158 1 93.94 119 GLN B C 1
ATOM 2261 O O . GLN B 1 119 ? -17.344 15.156 2.299 1 93.94 119 GLN B O 1
ATOM 2266 N N . PHE B 1 120 ? -15.516 13.977 2.863 1 93.25 120 PHE B N 1
ATOM 2267 C CA . PHE B 1 120 ? -15.375 13.375 1.545 1 93.25 120 PHE B CA 1
ATOM 2268 C C . PHE B 1 120 ? -16.453 12.328 1.306 1 93.25 120 PHE B C 1
ATOM 2270 O O . PHE B 1 120 ? -16.656 11.875 0.176 1 93.25 120 PHE B O 1
ATOM 2277 N N . GLY B 1 121 ? -17.078 11.867 2.385 1 88.62 121 GLY B N 1
ATOM 2278 C CA . GLY B 1 121 ? -18.172 10.914 2.246 1 88.62 121 GLY B CA 1
ATOM 2279 C C . GLY B 1 121 ? -17.688 9.469 2.258 1 88.62 121 GLY B C 1
ATOM 2280 O O . GLY B 1 121 ? -18.391 8.578 1.786 1 88.62 121 GLY B O 1
ATOM 2281 N N . THR B 1 122 ? -16.516 9.25 2.691 1 85.44 122 THR B N 1
ATOM 2282 C CA . THR B 1 122 ? -16.016 7.883 2.748 1 85.44 122 THR B CA 1
ATOM 2283 C C . THR B 1 122 ? -16.109 7.328 4.164 1 85.44 122 THR B C 1
ATOM 2285 O O . THR B 1 122 ? -15.922 8.055 5.141 1 85.44 122 THR B O 1
ATOM 2288 N N . PRO B 1 123 ? -16.297 6.074 4.297 1 90.31 123 PRO B N 1
ATOM 2289 C CA . PRO B 1 123 ? -16.422 5.449 5.613 1 90.31 123 PRO B CA 1
ATOM 2290 C C . PRO B 1 123 ? -15.078 5.027 6.203 1 90.31 123 PRO B C 1
ATOM 2292 O O . PRO B 1 123 ? -15.023 4.52 7.328 1 90.31 123 PRO B O 1
ATOM 2295 N N . THR B 1 124 ? -14.039 5.238 5.48 1 95.12 124 THR B N 1
ATOM 2296 C CA . THR B 1 124 ? -12.773 4.672 5.934 1 95.12 124 THR B CA 1
ATOM 2297 C C . THR B 1 124 ? -11.633 5.676 5.742 1 95.12 124 THR B C 1
ATOM 2299 O O . THR B 1 124 ? -11.539 6.32 4.699 1 95.12 124 THR B O 1
ATOM 2302 N N . LEU B 1 125 ? -10.836 5.844 6.719 1 98 125 LEU B N 1
ATOM 2303 C CA . LEU B 1 125 ? -9.57 6.562 6.656 1 98 125 LEU B CA 1
ATOM 2304 C C . LEU B 1 125 ? -8.391 5.598 6.738 1 98 125 LEU B C 1
ATOM 2306 O O . LEU B 1 125 ? -8.328 4.766 7.645 1 98 125 LEU B O 1
ATOM 2310 N N . MET B 1 126 ? -7.562 5.672 5.742 1 98.44 126 MET B N 1
ATOM 2311 C CA . MET B 1 126 ? -6.434 4.75 5.645 1 98.44 126 MET B CA 1
ATOM 2312 C C . MET B 1 126 ? -5.109 5.504 5.711 1 98.44 126 MET B C 1
ATOM 2314 O O . MET B 1 126 ? -5.055 6.699 5.422 1 98.44 126 MET B O 1
ATOM 2318 N N . LEU B 1 127 ? -4.039 4.801 6.086 1 98.62 127 LEU B N 1
ATOM 2319 C CA . LEU B 1 127 ? -2.697 5.375 6.074 1 98.62 127 LEU B CA 1
ATOM 2320 C C . LEU B 1 127 ? -1.638 4.277 6.039 1 98.62 127 LEU B C 1
ATOM 2322 O O . LEU B 1 127 ? -1.955 3.096 6.203 1 98.62 127 LEU B O 1
ATOM 2326 N N . HIS B 1 128 ? -0.444 4.676 5.789 1 98.56 128 HIS B N 1
ATOM 2327 C CA . HIS B 1 128 ? 0.75 3.844 5.871 1 98.56 128 HIS B CA 1
ATOM 2328 C C . HIS B 1 128 ? 1.694 4.34 6.961 1 98.56 128 HIS B C 1
ATOM 2330 O O . HIS B 1 128 ? 1.889 5.547 7.117 1 98.56 128 HIS B O 1
ATOM 2336 N N . VAL B 1 129 ? 2.266 3.445 7.637 1 98.75 129 VAL B N 1
ATOM 2337 C CA . VAL B 1 129 ? 3.271 3.75 8.648 1 98.75 129 VAL B CA 1
ATOM 2338 C C . VAL B 1 129 ? 4.543 2.951 8.367 1 98.75 129 VAL B C 1
ATOM 2340 O O . VAL B 1 129 ? 4.492 1.731 8.203 1 98.75 129 VAL B O 1
ATOM 2343 N N . ALA B 1 130 ? 5.676 3.648 8.328 1 98.5 130 ALA B N 1
ATOM 2344 C CA . ALA B 1 130 ? 6.945 2.943 8.188 1 98.5 130 ALA B CA 1
ATOM 2345 C C . ALA B 1 130 ? 7.141 1.937 9.32 1 98.5 130 ALA B C 1
ATOM 2347 O O . ALA B 1 130 ? 6.848 2.23 10.477 1 98.5 130 ALA B O 1
ATOM 2348 N N . ALA B 1 131 ? 7.613 0.776 8.961 1 98.56 131 ALA B N 1
ATOM 2349 C CA . ALA B 1 131 ? 7.816 -0.278 9.953 1 98.56 131 ALA B CA 1
ATOM 2350 C C . ALA B 1 131 ? 8.766 0.184 11.055 1 98.56 131 ALA B C 1
ATOM 2352 O O . ALA B 1 131 ? 8.672 -0.281 12.195 1 98.56 131 ALA B O 1
ATOM 2353 N N . GLN B 1 132 ? 9.609 1.124 10.797 1 98.19 132 GLN B N 1
ATOM 2354 C CA . GLN B 1 132 ? 10.641 1.61 11.711 1 98.19 132 GLN B CA 1
ATOM 2355 C C . GLN B 1 132 ? 10.117 2.764 12.562 1 98.19 132 GLN B C 1
ATOM 2357 O O . GLN B 1 132 ? 10.891 3.43 13.258 1 98.19 132 GLN B O 1
ATOM 2362 N N . ASN B 1 133 ? 8.867 2.975 12.492 1 97.81 133 ASN B N 1
ATOM 2363 C CA . ASN B 1 133 ? 8.273 4.078 13.234 1 97.81 133 ASN B CA 1
ATOM 2364 C C . ASN B 1 133 ? 7.219 3.588 14.227 1 97.81 133 ASN B C 1
ATOM 2366 O O . ASN B 1 133 ? 6.035 3.887 14.078 1 97.81 133 ASN B O 1
ATOM 2370 N N . PRO B 1 134 ? 7.645 2.93 15.25 1 97.62 134 PRO B N 1
ATOM 2371 C CA . PRO B 1 134 ? 6.676 2.389 16.203 1 97.62 134 PRO B CA 1
ATOM 2372 C C . PRO B 1 134 ? 5.891 3.479 16.938 1 97.62 134 PRO B C 1
ATOM 2374 O O . PRO B 1 134 ? 4.75 3.252 17.344 1 97.62 134 PRO B O 1
ATOM 2377 N N . ILE B 1 135 ? 6.434 4.625 17.062 1 95.19 135 ILE B N 1
ATOM 2378 C CA . ILE B 1 135 ? 5.762 5.734 17.734 1 95.19 135 ILE B CA 1
ATOM 2379 C C . ILE B 1 135 ? 4.5 6.113 16.969 1 95.19 135 ILE B C 1
ATOM 2381 O O . ILE B 1 135 ? 3.426 6.254 17.547 1 95.19 135 ILE B O 1
ATOM 2385 N N . ALA B 1 136 ? 4.641 6.258 15.648 1 97.12 136 ALA B N 1
ATOM 2386 C CA . ALA B 1 136 ? 3.477 6.566 14.82 1 97.12 136 ALA B CA 1
ATOM 2387 C C . ALA B 1 136 ? 2.455 5.434 14.859 1 97.12 136 ALA B C 1
ATOM 2389 O O . ALA B 1 136 ? 1.255 5.672 15 1 97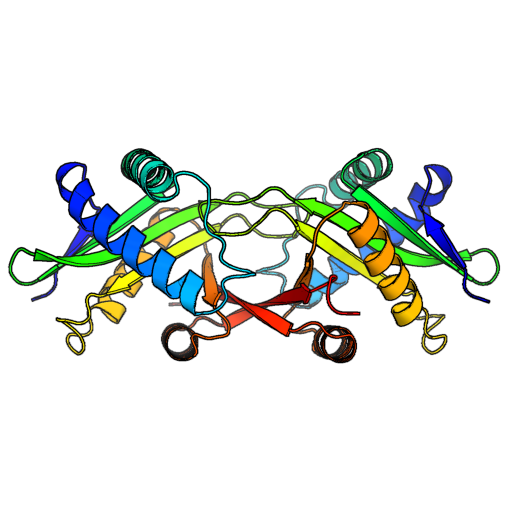.12 136 ALA B O 1
ATOM 2390 N N . ARG B 1 137 ? 2.922 4.18 14.711 1 98.44 137 ARG B N 1
ATOM 2391 C CA . ARG B 1 137 ? 2.027 3.029 14.758 1 98.44 137 ARG B CA 1
ATOM 2392 C C . ARG B 1 137 ? 1.209 3.023 16.047 1 98.44 137 ARG B C 1
ATOM 2394 O O . ARG B 1 137 ? -0.008 2.83 16.016 1 98.44 137 ARG B O 1
ATOM 2401 N N . ASP B 1 138 ? 1.882 3.211 17.203 1 98.06 138 ASP B N 1
ATOM 2402 C CA . ASP B 1 138 ? 1.218 3.219 18.5 1 98.06 138 ASP B CA 1
ATOM 2403 C C . ASP B 1 138 ? 0.235 4.383 18.609 1 98.06 138 ASP B C 1
ATOM 2405 O O . ASP B 1 138 ? -0.852 4.234 19.172 1 98.06 138 ASP B O 1
ATOM 2409 N N . PHE B 1 139 ? 0.666 5.539 18.094 1 97.19 139 PHE B N 1
ATOM 2410 C CA . PHE B 1 139 ? -0.198 6.715 18.078 1 97.19 139 PHE B CA 1
ATOM 2411 C C . PHE B 1 139 ? -1.507 6.418 17.359 1 97.19 139 PHE B C 1
ATOM 2413 O O . PHE B 1 139 ? -2.588 6.66 17.906 1 97.19 139 PHE B O 1
ATOM 2420 N N . PHE B 1 140 ? -1.446 5.863 16.172 1 98.56 140 PHE B N 1
ATOM 2421 C CA . PHE B 1 140 ? -2.643 5.617 15.383 1 98.56 140 PHE B CA 1
ATOM 2422 C C . PHE B 1 140 ? -3.469 4.488 15.984 1 98.56 140 PHE B C 1
ATOM 2424 O O . PHE B 1 140 ? -4.703 4.535 15.961 1 98.56 140 PHE B O 1
ATOM 2431 N N . THR B 1 141 ? -2.771 3.471 16.516 1 98.56 141 THR B N 1
ATOM 2432 C CA . THR B 1 141 ? -3.475 2.402 17.219 1 98.56 141 THR B CA 1
ATOM 2433 C C . THR B 1 141 ? -4.301 2.965 18.375 1 98.56 141 THR B C 1
ATOM 2435 O O . THR B 1 141 ? -5.469 2.609 18.531 1 98.56 141 THR B O 1
ATOM 2438 N N . ALA B 1 142 ? -3.738 3.875 19.094 1 97.5 142 ALA B N 1
ATOM 2439 C CA . ALA B 1 142 ? -4.402 4.496 20.234 1 97.5 142 ALA B CA 1
ATOM 2440 C C . ALA B 1 142 ? -5.617 5.305 19.797 1 97.5 142 ALA B C 1
ATOM 2442 O O . ALA B 1 142 ? -6.496 5.609 20.609 1 97.5 142 ALA B O 1
ATOM 2443 N N . HIS B 1 143 ? -5.637 5.656 18.547 1 97.19 143 HIS B N 1
ATOM 2444 C CA . HIS B 1 143 ? -6.73 6.473 18.047 1 97.19 143 HIS B CA 1
ATOM 2445 C C . HIS B 1 143 ? -7.66 5.656 17.156 1 97.19 143 HIS B C 1
ATOM 2447 O O . HIS B 1 143 ? -8.367 6.211 16.312 1 97.19 143 HIS B O 1
ATOM 2453 N N . GLY B 1 144 ? -7.605 4.367 17.234 1 97.44 144 GLY B N 1
ATOM 2454 C CA . GLY B 1 144 ? -8.648 3.506 16.703 1 97.44 144 GLY B CA 1
ATOM 2455 C C . GLY B 1 144 ? -8.289 2.902 15.359 1 97.44 144 GLY B C 1
ATOM 2456 O O . GLY B 1 144 ? -9.125 2.266 14.719 1 97.44 144 GLY B O 1
ATOM 2457 N N . PHE B 1 145 ? -7.047 3.074 14.922 1 98.56 145 PHE B N 1
ATOM 2458 C CA . PHE B 1 145 ? -6.617 2.418 13.695 1 98.56 145 PHE B CA 1
ATOM 2459 C C . PHE B 1 145 ? -6.148 0.995 13.977 1 98.56 145 PHE B C 1
ATOM 2461 O O . PHE B 1 145 ? -5.59 0.719 15.039 1 98.56 145 PHE B O 1
ATOM 2468 N N . GLU B 1 146 ? -6.375 0.163 12.977 1 98.44 146 GLU B N 1
ATOM 2469 C CA . GLU B 1 146 ? -5.91 -1.219 13.031 1 98.44 146 GLU B CA 1
ATOM 2470 C C . GLU B 1 146 ? -5.102 -1.58 11.789 1 98.44 146 GLU B C 1
ATOM 2472 O O . GLU B 1 146 ? -5.402 -1.109 10.688 1 98.44 146 GLU B O 1
ATOM 2477 N N . ILE B 1 147 ? -4.16 -2.418 11.938 1 98.75 147 ILE B N 1
ATOM 2478 C CA . ILE B 1 147 ? -3.385 -2.873 10.789 1 98.75 147 ILE B CA 1
ATOM 2479 C C . ILE B 1 147 ? -4.262 -3.729 9.883 1 98.75 147 ILE B C 1
ATOM 2481 O O . ILE B 1 147 ? -4.902 -4.68 10.336 1 98.75 147 ILE B O 1
ATOM 2485 N N . SER B 1 148 ? -4.266 -3.363 8.648 1 98.5 148 SER B N 1
ATOM 2486 C CA . SER B 1 148 ? -5.066 -4.117 7.688 1 98.5 148 SER B CA 1
ATOM 2487 C C . SER B 1 148 ? -4.184 -4.949 6.766 1 98.5 148 SER B C 1
ATOM 2489 O O . SER B 1 148 ? -4.594 -6.016 6.297 1 98.5 148 SER B O 1
ATOM 2491 N N . VAL B 1 149 ? -3.033 -4.434 6.457 1 98.69 149 VAL B N 1
ATOM 2492 C CA . VAL B 1 149 ? -2.143 -5.09 5.5 1 98.69 149 VAL B CA 1
ATOM 2493 C C . VAL B 1 149 ? -0.689 -4.852 5.902 1 98.69 149 VAL B C 1
ATOM 2495 O O . VAL B 1 149 ? -0.335 -3.762 6.359 1 98.69 149 VAL B O 1
ATOM 2498 N N . TYR B 1 150 ? 0.148 -5.824 5.777 1 98.81 150 TYR B N 1
ATOM 2499 C CA . TYR B 1 150 ? 1.6 -5.695 5.844 1 98.81 150 TYR B CA 1
ATOM 2500 C C . TYR B 1 150 ? 2.199 -5.578 4.449 1 98.81 150 TYR B C 1
ATOM 2502 O O . TYR B 1 150 ? 1.989 -6.449 3.6 1 98.81 150 TYR B O 1
ATOM 2510 N N . GLU B 1 151 ? 2.875 -4.508 4.234 1 98.69 151 GLU B N 1
ATOM 2511 C CA . GLU B 1 151 ? 3.754 -4.48 3.066 1 98.69 151 GLU B CA 1
ATOM 2512 C C . GLU B 1 151 ? 5.094 -5.141 3.371 1 98.69 151 GLU B C 1
ATOM 2514 O O . GLU B 1 151 ? 5.73 -4.836 4.383 1 98.69 151 GLU B O 1
ATOM 2519 N N . MET B 1 152 ? 5.516 -6.047 2.525 1 98.75 152 MET B N 1
ATOM 2520 C CA . MET B 1 152 ? 6.797 -6.723 2.719 1 98.75 152 MET B CA 1
ATOM 2521 C C . MET B 1 152 ? 7.68 -6.586 1.482 1 98.75 152 MET B C 1
ATOM 2523 O O . MET B 1 152 ? 7.172 -6.449 0.367 1 98.75 152 MET B O 1
ATOM 2527 N N . MET B 1 153 ? 8.984 -6.578 1.707 1 98.06 153 MET B N 1
ATOM 2528 C CA . MET B 1 153 ? 9.922 -6.43 0.598 1 98.06 153 MET B CA 1
ATOM 2529 C C . MET B 1 153 ? 11.133 -7.336 0.785 1 98.06 153 MET B C 1
ATOM 2531 O O . MET B 1 153 ? 11.5 -7.664 1.915 1 98.06 153 MET B O 1
ATOM 2535 N N . LYS B 1 154 ? 11.672 -7.746 -0.253 1 97.38 154 LYS B N 1
ATOM 2536 C CA . LYS B 1 154 ? 12.898 -8.539 -0.311 1 97.38 154 LYS B CA 1
ATOM 2537 C C . LYS B 1 154 ? 13.898 -7.93 -1.292 1 97.38 154 LYS B C 1
ATOM 2539 O O . LYS B 1 154 ? 13.539 -7.602 -2.426 1 97.38 154 LYS B O 1
ATOM 2544 N N . ASN B 1 155 ? 15.078 -7.758 -0.825 1 94.62 155 ASN B N 1
ATOM 2545 C CA . ASN B 1 155 ? 16.172 -7.34 -1.697 1 94.62 155 ASN B CA 1
ATOM 2546 C C . ASN B 1 155 ? 16.688 -8.5 -2.543 1 94.62 155 ASN B C 1
ATOM 2548 O O . ASN B 1 155 ? 17.047 -9.547 -2.01 1 94.62 155 ASN B O 1
ATOM 2552 N N . LEU B 1 156 ? 16.719 -8.359 -3.814 1 93.88 156 LEU B N 1
ATOM 2553 C CA . LEU B 1 156 ? 17.047 -9.445 -4.73 1 93.88 156 LEU B CA 1
ATOM 2554 C C . LEU B 1 156 ? 18.531 -9.43 -5.07 1 93.88 156 LEU B C 1
ATOM 2556 O O . LEU B 1 156 ? 19.047 -10.359 -5.699 1 93.88 156 LEU B O 1
ATOM 2560 N N . ASP B 1 157 ? 19.312 -8.375 -4.801 1 83.44 157 ASP B N 1
ATOM 2561 C CA . ASP B 1 157 ? 20.75 -8.32 -5.059 1 83.44 157 ASP B CA 1
ATOM 2562 C C . ASP B 1 157 ? 21.5 -9.273 -4.133 1 83.44 157 ASP B C 1
ATOM 2564 O O . ASP B 1 157 ? 22.625 -9.695 -4.449 1 83.44 157 ASP B O 1
ATOM 2568 N N . GLU B 1 158 ? 21.25 -9.383 -2.85 1 62.69 158 GLU B N 1
ATOM 2569 C CA . GLU B 1 158 ? 22.078 -10.109 -1.886 1 62.69 158 GLU B CA 1
ATOM 2570 C C . GLU B 1 158 ? 22.234 -11.57 -2.287 1 62.69 158 GLU B C 1
ATOM 2572 O O . GLU B 1 158 ? 23.266 -12.18 -2.035 1 62.69 158 GLU B O 1
ATOM 2577 N N . ASN B 1 159 ? 21.141 -12.492 -2.572 1 47.81 159 ASN B N 1
ATOM 2578 C CA . ASN B 1 159 ? 21.469 -13.906 -2.713 1 47.81 159 ASN B CA 1
ATOM 2579 C C . ASN B 1 159 ? 21.656 -14.297 -4.176 1 47.81 159 ASN B C 1
ATOM 2581 O O . ASN B 1 159 ? 20.891 -13.867 -5.039 1 47.81 159 ASN B O 1
#